Protein AF-0000000071004645 (afdb_homodimer)

Structure (mmCIF, N/CA/C/O backbone):
data_AF-0000000071004645-model_v1
#
loop_
_entity.id
_entity.type
_entity.pdbx_description
1 polymer 'Uncharacterized protein'
#
loop_
_atom_site.group_PDB
_atom_site.id
_atom_site.type_symbol
_atom_site.label_atom_id
_atom_site.label_alt_id
_atom_site.label_comp_id
_atom_site.label_asym_id
_atom_site.label_entity_id
_atom_site.label_seq_id
_atom_site.pdbx_PDB_ins_code
_atom_site.Cartn_x
_atom_site.Cartn_y
_atom_site.Cartn_z
_atom_site.occupancy
_atom_site.B_iso_or_equiv
_atom_site.auth_seq_id
_atom_site.auth_comp_id
_atom_site.auth_asym_id
_atom_site.auth_atom_id
_atom_site.pdbx_PDB_model_num
ATOM 1 N N . MET A 1 1 ? 2.336 -3.717 -58.406 1 35.72 1 MET A N 1
ATOM 2 C CA . MET A 1 1 ? 2.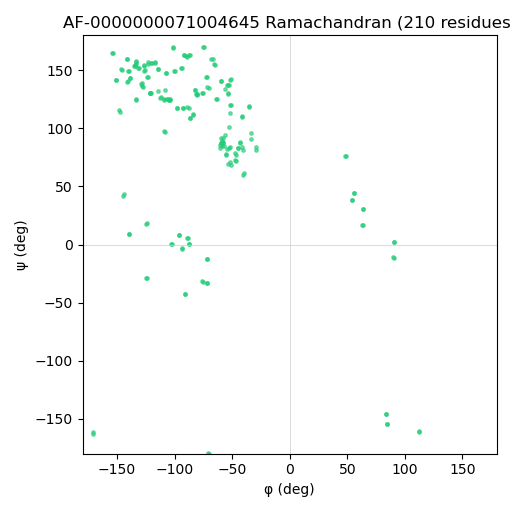934 -3.086 -57.25 1 35.72 1 MET A CA 1
ATOM 3 C C . MET A 1 1 ? 2.305 -3.619 -55.969 1 35.72 1 MET A C 1
ATOM 5 O O . MET A 1 1 ? 1.081 -3.627 -55.812 1 35.72 1 MET A O 1
ATOM 9 N N . ARG A 1 2 ? 2.955 -4.707 -55.219 1 47.88 2 ARG A N 1
ATOM 10 C CA . ARG A 1 2 ? 2.531 -5.359 -53.969 1 47.88 2 ARG A CA 1
ATOM 11 C C . ARG A 1 2 ? 2.424 -4.355 -52.844 1 47.88 2 ARG A C 1
ATOM 13 O O . ARG A 1 2 ? 3.373 -3.617 -52.562 1 47.88 2 ARG A O 1
ATOM 20 N N . PHE A 1 3 ? 1.194 -3.678 -52.625 1 49.91 3 PHE A N 1
ATOM 21 C CA . PHE A 1 3 ? 0.951 -2.732 -51.562 1 49.91 3 PHE A CA 1
ATOM 22 C C . PHE A 1 3 ? 1.139 -3.4 -50.188 1 49.91 3 PHE A C 1
ATOM 24 O O . PHE A 1 3 ? 0.457 -4.379 -49.875 1 49.91 3 PHE A O 1
ATOM 31 N N . THR A 1 4 ? 2.385 -3.494 -49.688 1 53.66 4 THR A N 1
ATOM 32 C CA . THR A 1 4 ? 2.686 -3.943 -48.312 1 53.66 4 THR A CA 1
ATOM 33 C C . THR A 1 4 ? 1.98 -3.066 -47.312 1 53.66 4 THR A C 1
ATOM 35 O O . THR A 1 4 ? 2.191 -1.852 -47.25 1 53.66 4 THR A O 1
ATOM 38 N N . SER A 1 5 ? 0.715 -3.389 -47.031 1 48.44 5 SER A N 1
ATOM 39 C CA . SER A 1 5 ? 0.039 -2.691 -45.969 1 48.44 5 SER A CA 1
ATOM 40 C C . SER A 1 5 ? 0.816 -2.82 -44.656 1 48.44 5 SER A C 1
ATOM 42 O O . SER A 1 5 ? 1.147 -3.928 -44.219 1 48.44 5 SER A O 1
ATOM 44 N N . ALA A 1 6 ? 1.668 -1.845 -44.344 1 49.59 6 ALA A N 1
ATOM 45 C CA . ALA A 1 6 ? 2.377 -1.836 -43.062 1 49.59 6 ALA A CA 1
ATOM 46 C C . ALA A 1 6 ? 1.398 -1.802 -41.906 1 49.59 6 ALA A C 1
ATOM 48 O O . ALA A 1 6 ? 0.573 -0.891 -41.781 1 49.59 6 ALA A O 1
ATOM 49 N N . ILE A 1 7 ? 0.963 -2.98 -41.469 1 47.75 7 ILE A N 1
ATOM 50 C CA . ILE A 1 7 ? 0.137 -3.031 -40.281 1 47.75 7 ILE A CA 1
ATOM 51 C C . ILE A 1 7 ? 0.892 -2.408 -39.094 1 47.75 7 ILE A C 1
ATOM 53 O O . ILE A 1 7 ? 1.984 -2.859 -38.75 1 47.75 7 ILE A O 1
ATOM 57 N N . LEU A 1 8 ? 0.797 -1.109 -38.906 1 38.97 8 LEU A N 1
ATOM 58 C CA . LEU A 1 8 ? 1.358 -0.463 -37.75 1 38.97 8 LEU A CA 1
ATOM 59 C C . LEU A 1 8 ? 0.827 -1.105 -36.469 1 38.97 8 LEU A C 1
ATOM 61 O O . LEU A 1 8 ? -0.379 -1.077 -36.188 1 38.97 8 LEU A O 1
ATOM 65 N N . LEU A 1 9 ? 1.346 -2.271 -36.125 1 36.22 9 LEU A N 1
ATOM 66 C CA . LEU A 1 9 ? 0.997 -2.822 -34.812 1 36.22 9 LE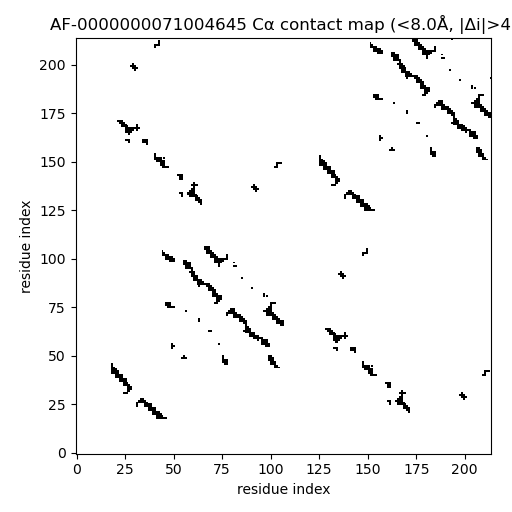U A CA 1
ATOM 67 C C . LEU A 1 9 ? 1.245 -1.803 -33.719 1 36.22 9 LEU A C 1
ATOM 69 O O . LEU A 1 9 ? 2.363 -1.307 -33.562 1 36.22 9 LEU A O 1
ATOM 73 N N . LEU A 1 10 ? 0.287 -0.926 -33.5 1 41.22 10 LEU A N 1
ATOM 74 C CA . LEU A 1 10 ? 0.337 -0.088 -32.312 1 41.22 10 LEU A CA 1
ATOM 75 C C . LEU A 1 10 ? 0.661 -0.92 -31.078 1 41.22 10 LEU A C 1
ATOM 77 O O . LEU A 1 10 ? -0.123 -1.788 -30.688 1 41.22 10 LEU A O 1
ATOM 81 N N . THR A 1 11 ? 1.895 -1.29 -30.891 1 39.28 11 THR A N 1
ATOM 82 C CA . THR A 1 11 ? 2.32 -1.917 -29.641 1 39.28 11 THR A CA 1
ATOM 83 C C . THR A 1 11 ? 1.743 -1.176 -28.438 1 39.28 11 THR A C 1
ATOM 85 O O . THR A 1 11 ? 1.771 0.055 -28.391 1 39.28 11 THR A O 1
ATOM 88 N N . THR A 1 12 ? 0.522 -1.468 -28.062 1 38.56 12 THR A N 1
ATOM 89 C CA . THR A 1 12 ? 0.071 -0.994 -26.766 1 38.56 12 THR A CA 1
ATOM 90 C C . THR A 1 12 ? 1.122 -1.274 -25.688 1 38.56 12 THR A C 1
ATOM 92 O O . THR A 1 12 ? 1.47 -2.43 -25.438 1 38.56 12 THR A O 1
ATOM 95 N N . ALA A 1 13 ? 2.209 -0.537 -25.719 1 37.03 13 ALA A N 1
ATOM 96 C CA . ALA A 1 13 ? 3.082 -0.647 -24.562 1 37.03 13 ALA A CA 1
ATOM 97 C C . ALA A 1 13 ? 2.268 -0.705 -23.266 1 37.03 13 ALA A C 1
ATOM 99 O O . ALA A 1 13 ? 1.409 0.147 -23.031 1 37.03 13 ALA A O 1
ATOM 100 N N . ILE A 1 14 ? 1.778 -1.834 -22.938 1 37.19 14 ILE A N 1
ATOM 101 C CA . ILE A 1 14 ? 1.294 -1.93 -21.562 1 37.19 14 ILE A CA 1
ATOM 102 C C . ILE A 1 14 ? 2.248 -1.193 -20.625 1 37.19 14 ILE A C 1
ATOM 104 O O . ILE A 1 14 ? 3.43 -1.539 -20.531 1 37.19 14 ILE A O 1
ATOM 108 N N . GLY A 1 15 ? 2.346 -0.02 -20.859 1 36.69 15 GLY A N 1
ATOM 109 C CA . GLY A 1 15 ? 3.17 0.697 -19.891 1 36.69 15 GLY A CA 1
ATOM 110 C C . GLY A 1 15 ? 3.062 0.145 -18.484 1 36.69 15 GLY A C 1
ATOM 111 O O . GLY A 1 15 ? 1.968 -0.184 -18.016 1 36.69 15 GLY A O 1
ATOM 112 N N . ALA A 1 16 ? 3.904 -0.779 -18.125 1 39.75 16 ALA A N 1
ATOM 113 C CA . ALA A 1 16 ? 3.998 -1.129 -16.703 1 39.75 16 ALA A CA 1
ATOM 114 C C . ALA A 1 16 ? 3.65 0.066 -15.82 1 39.75 16 ALA A C 1
ATOM 116 O O . ALA A 1 16 ? 4.289 1.117 -15.906 1 39.75 16 ALA A O 1
ATOM 117 N N . THR A 1 17 ? 2.389 0.282 -15.586 1 46.59 17 THR A N 1
ATOM 118 C CA . THR A 1 17 ? 2.092 1.384 -14.68 1 46.59 17 THR A CA 1
ATOM 119 C C . THR A 1 17 ? 3.031 1.361 -13.477 1 46.59 17 THR A C 1
ATOM 121 O O . THR A 1 17 ? 3.156 0.34 -12.797 1 46.59 17 THR A O 1
ATOM 124 N N . ALA A 1 18 ? 4.164 1.977 -13.586 1 45.75 18 ALA A N 1
ATOM 125 C CA . ALA A 1 18 ? 5.184 2.156 -12.555 1 45.75 18 ALA A CA 1
ATOM 126 C C . ALA A 1 18 ? 4.547 2.334 -11.18 1 45.75 18 ALA A C 1
ATOM 128 O O . ALA A 1 18 ? 3.441 2.867 -11.062 1 45.75 18 ALA A O 1
ATOM 129 N N . GLU A 1 19 ? 4.906 1.387 -10.297 1 57.91 19 GLU A N 1
ATOM 130 C CA . GLU A 1 19 ? 4.637 1.605 -8.875 1 57.91 19 GLU A CA 1
ATOM 131 C C . GLU A 1 19 ? 4.938 3.047 -8.469 1 57.91 19 GLU A C 1
ATOM 133 O O . GLU A 1 19 ? 6.027 3.559 -8.742 1 57.91 19 GLU A O 1
ATOM 138 N N . SER A 1 20 ? 3.898 3.805 -8.172 1 75.81 20 SER A N 1
ATOM 139 C CA . SER A 1 20 ? 4.312 5.137 -7.754 1 75.81 20 SER A CA 1
ATOM 140 C C . SER A 1 20 ? 4.09 5.34 -6.258 1 75.81 20 SER A C 1
ATOM 142 O O . SER A 1 20 ? 2.986 5.117 -5.754 1 75.81 20 SER A O 1
ATOM 144 N N . ALA A 1 21 ? 5.258 5.109 -5.531 1 86 21 ALA A N 1
ATOM 145 C CA . ALA A 1 21 ? 5.23 5.508 -4.129 1 86 21 ALA A CA 1
ATOM 146 C C . ALA A 1 21 ? 5.91 6.859 -3.932 1 86 21 ALA A C 1
ATOM 148 O O . ALA A 1 21 ? 6.785 7.242 -4.711 1 86 21 ALA A O 1
ATOM 149 N N . ILE A 1 22 ? 5.41 7.535 -2.971 1 91.31 22 ILE A N 1
ATOM 150 C CA . ILE A 1 22 ? 6.102 8.742 -2.551 1 91.31 22 ILE A CA 1
ATOM 151 C C . ILE A 1 22 ? 6.527 8.617 -1.089 1 91.31 22 ILE A C 1
ATOM 153 O O . ILE A 1 22 ? 5.973 7.801 -0.346 1 91.31 22 ILE A O 1
ATOM 157 N N . THR A 1 23 ? 7.543 9.383 -0.752 1 95.62 23 THR A N 1
ATOM 158 C CA . THR A 1 23 ? 7.945 9.469 0.647 1 95.62 23 THR A CA 1
ATOM 159 C C . THR A 1 23 ? 7.492 10.789 1.261 1 95.62 23 THR A C 1
ATOM 161 O O . THR A 1 23 ? 7.789 11.859 0.725 1 95.62 23 THR A O 1
ATOM 164 N N . ILE A 1 24 ? 6.758 10.695 2.328 1 96.25 24 ILE A N 1
ATOM 165 C CA . ILE A 1 24 ? 6.438 11.891 3.104 1 96.25 24 ILE A CA 1
ATOM 166 C C . ILE A 1 24 ? 7.086 11.805 4.48 1 96.25 24 ILE A C 1
ATOM 168 O O . ILE A 1 24 ? 7.371 10.711 4.973 1 96.25 24 ILE A O 1
ATOM 172 N N . LYS A 1 25 ? 7.379 12.984 5.008 1 97.38 25 LYS A N 1
ATOM 173 C CA . LYS A 1 25 ? 7.875 13.078 6.379 1 97.38 25 LYS A CA 1
ATOM 174 C C . LYS A 1 25 ? 6.789 13.578 7.324 1 97.38 25 LYS A C 1
ATOM 176 O O . LYS A 1 25 ? 6.152 14.602 7.062 1 97.38 25 LYS A O 1
ATOM 181 N N . VAL A 1 26 ? 6.508 12.82 8.391 1 96.12 26 VAL A N 1
ATOM 182 C CA . VAL A 1 26 ? 5.477 13.156 9.367 1 96.12 26 VAL A CA 1
ATOM 183 C C . VAL A 1 26 ? 6.105 13.281 10.758 1 96.12 26 VAL A C 1
ATOM 185 O O . VAL A 1 26 ? 6.879 12.414 11.172 1 96.12 26 VAL A O 1
ATOM 188 N N . CYS A 1 27 ? 5.805 14.352 11.406 1 96.25 27 CYS A N 1
ATOM 189 C CA . CYS A 1 27 ? 6.465 14.633 12.68 1 96.25 27 CYS A CA 1
ATOM 190 C C . CYS A 1 27 ? 5.445 15 13.75 1 96.25 27 CYS A C 1
ATOM 192 O O . CYS A 1 27 ? 4.355 15.484 13.438 1 96.25 27 CYS A O 1
ATOM 194 N N . ASN A 1 28 ? 5.828 14.703 15.047 1 94.69 28 ASN A N 1
ATOM 195 C CA . ASN A 1 28 ? 4.934 15.062 16.141 1 94.69 28 ASN A CA 1
ATOM 196 C C . ASN A 1 28 ? 5.324 16.391 16.766 1 94.69 28 ASN A C 1
ATOM 198 O O . ASN A 1 28 ? 4.832 16.75 17.844 1 94.69 28 ASN A O 1
ATOM 202 N N . GLY A 1 29 ? 6.227 17.078 16.188 1 93.31 29 GLY A N 1
ATOM 203 C CA . GLY A 1 29 ? 6.547 18.453 16.5 1 93.31 29 GLY A CA 1
ATOM 204 C C . GLY A 1 29 ? 6.293 19.406 15.344 1 93.31 29 GLY A C 1
ATOM 205 O O . GLY A 1 29 ? 6.266 18.984 14.188 1 93.31 29 GLY A O 1
ATOM 206 N N . ALA A 1 30 ? 6.082 20.656 15.664 1 92.62 30 ALA A N 1
ATOM 207 C CA . ALA A 1 30 ? 5.91 21.656 14.609 1 92.62 30 ALA A CA 1
ATOM 208 C C . ALA A 1 30 ? 7.191 21.812 13.789 1 92.62 30 ALA A C 1
ATOM 210 O O . ALA A 1 30 ? 8.281 21.469 14.258 1 92.62 30 ALA A O 1
ATOM 211 N N . ASN A 1 31 ? 7.051 22.266 12.516 1 94.81 31 ASN A N 1
ATOM 212 C CA . ASN A 1 31 ? 8.156 22.609 11.625 1 94.81 31 ASN A CA 1
ATOM 213 C C . ASN A 1 31 ? 9.141 21.453 11.484 1 94.81 31 ASN A C 1
ATOM 215 O O . ASN A 1 31 ? 10.352 21.656 11.516 1 94.81 31 ASN A O 1
ATOM 219 N N . LEU A 1 32 ? 8.547 20.344 11.445 1 95.81 32 LEU A N 1
ATOM 220 C CA . LEU A 1 32 ? 9.281 19.109 11.18 1 95.81 32 LEU A CA 1
ATOM 221 C C . LEU A 1 32 ? 10.289 18.828 12.281 1 95.81 32 LEU A C 1
ATOM 223 O O . LEU A 1 32 ? 11.375 18.297 12.023 1 95.81 32 LEU A O 1
ATOM 227 N N . GLU A 1 33 ? 9.906 19.281 13.477 1 94.5 33 GLU A N 1
ATOM 228 C CA . GLU A 1 33 ? 10.727 19.016 14.664 1 94.5 33 GLU A CA 1
ATOM 229 C C . GLU A 1 33 ? 10.133 17.875 15.492 1 94.5 33 GLU A C 1
ATOM 231 O O . GLU A 1 33 ? 9.078 17.328 15.148 1 94.5 33 GLU A O 1
ATOM 236 N N . GLY A 1 34 ? 10.953 17.328 16.578 1 95.62 34 GLY A N 1
ATOM 237 C CA . GLY A 1 34 ? 10.5 16.203 17.375 1 95.62 34 GLY A CA 1
ATOM 238 C C . GLY A 1 34 ? 10.797 14.859 16.734 1 95.62 34 GLY A C 1
ATOM 239 O O . GLY A 1 34 ? 11.789 14.703 16.031 1 95.62 34 GLY A O 1
ATOM 240 N N . ASP A 1 35 ? 9.914 13.836 17.156 1 96.31 35 ASP A N 1
ATOM 241 C CA . ASP A 1 35 ? 10.031 12.539 16.5 1 96.31 35 ASP A CA 1
ATOM 242 C C . ASP A 1 35 ? 9.43 12.57 15.102 1 96.31 35 ASP A C 1
ATOM 244 O O . ASP A 1 35 ? 8.328 13.094 14.906 1 96.31 35 ASP A O 1
ATOM 248 N N . CYS A 1 36 ? 10.18 12.086 14.156 1 97.38 36 CYS A N 1
ATOM 249 C CA . CYS A 1 36 ? 9.719 12.055 12.773 1 97.38 36 CYS A CA 1
ATOM 250 C C . CYS A 1 36 ? 9.836 10.648 12.188 1 97.38 36 CYS A C 1
ATOM 252 O O . CYS A 1 36 ? 10.656 9.852 12.648 1 97.38 36 CYS A O 1
ATOM 254 N N . VAL A 1 37 ? 8.922 10.359 11.258 1 96.69 37 VAL A N 1
ATOM 255 C CA . VAL A 1 37 ? 9.008 9.133 10.477 1 96.69 37 VAL A CA 1
ATOM 256 C C . VAL A 1 37 ? 8.914 9.453 8.984 1 96.69 37 VAL A C 1
ATOM 258 O O . VAL A 1 37 ? 8.164 10.352 8.586 1 96.69 37 VAL A O 1
ATOM 261 N N . ASP A 1 38 ? 9.695 8.82 8.188 1 96.81 38 ASP A N 1
ATOM 262 C CA . ASP A 1 38 ? 9.523 8.797 6.738 1 96.81 38 ASP A CA 1
ATOM 263 C C . ASP A 1 38 ? 8.617 7.645 6.316 1 96.81 38 ASP A C 1
ATOM 265 O O . ASP A 1 38 ? 8.914 6.477 6.594 1 96.81 38 ASP A O 1
ATOM 269 N N . LEU A 1 39 ? 7.535 8.016 5.723 1 94.44 39 LEU A N 1
ATOM 270 C CA . LEU A 1 39 ? 6.57 7.012 5.273 1 94.44 39 LEU A CA 1
ATOM 271 C C . LEU A 1 39 ? 6.605 6.863 3.756 1 94.44 39 LEU A C 1
ATOM 273 O O . LEU A 1 39 ? 6.508 7.855 3.029 1 94.44 39 LEU A O 1
ATOM 277 N N . ASN A 1 40 ? 6.797 5.664 3.33 1 91.38 40 ASN A N 1
ATOM 278 C CA . ASN A 1 40 ? 6.57 5.348 1.926 1 91.38 40 ASN A CA 1
ATOM 279 C C . ASN A 1 40 ? 5.109 4.992 1.662 1 91.38 40 ASN A C 1
ATOM 281 O O . ASN A 1 40 ? 4.633 3.943 2.102 1 91.38 40 ASN A O 1
ATOM 285 N N . VAL A 1 41 ? 4.43 5.906 0.976 1 92.62 41 VAL A N 1
ATOM 286 C CA . VAL A 1 41 ? 3.002 5.723 0.727 1 92.62 41 VAL A CA 1
ATOM 287 C C . VAL A 1 41 ? 2.77 5.414 -0.75 1 92.62 41 VAL A C 1
ATOM 289 O O . VAL A 1 41 ? 3.143 6.203 -1.622 1 92.62 41 VAL A O 1
ATOM 292 N N . TYR A 1 42 ? 2.109 4.297 -0.996 1 88.94 42 TYR A N 1
ATOM 293 C CA . TYR A 1 42 ? 1.872 3.887 -2.375 1 88.94 42 TYR A CA 1
ATOM 294 C C . TYR A 1 42 ? 0.664 4.609 -2.959 1 88.94 42 TYR A C 1
ATOM 296 O O . TYR A 1 42 ? -0.38 4.711 -2.311 1 88.94 42 TYR A O 1
ATOM 304 N N . LEU A 1 43 ? 0.906 5.117 -4.172 1 86.88 43 LEU A N 1
ATOM 305 C CA . LEU A 1 43 ? -0.181 5.777 -4.887 1 86.88 43 LEU A CA 1
ATOM 306 C C . LEU A 1 43 ? -0.94 4.781 -5.758 1 86.88 43 LEU A C 1
ATOM 308 O O . LEU A 1 43 ? -2.16 4.887 -5.906 1 86.88 43 LEU A O 1
ATOM 312 N N . GLN A 1 44 ? -0.173 4.016 -6.355 1 83.19 44 GLN A N 1
ATOM 313 C CA . GLN A 1 44 ? -0.761 2.994 -7.219 1 83.19 44 GLN A CA 1
ATOM 314 C C . GLN A 1 44 ? -0.028 1.664 -7.074 1 83.19 44 GLN A C 1
ATOM 316 O O . GLN A 1 44 ? 1.186 1.639 -6.859 1 83.19 44 GLN A O 1
ATOM 321 N N . HIS A 1 45 ? -0.812 0.664 -7.137 1 85.5 45 HIS A N 1
ATOM 322 C CA . HIS A 1 45 ? -0.322 -0.708 -7.211 1 85.5 45 HIS A CA 1
ATOM 323 C C . HIS A 1 45 ? 0.742 -0.972 -6.152 1 85.5 45 HIS A C 1
ATOM 325 O O . HIS A 1 45 ? 1.92 -1.14 -6.477 1 85.5 45 HIS A O 1
ATOM 331 N N . GLN A 1 46 ? 0.366 -1.125 -5.055 1 89.19 46 GLN A N 1
ATOM 332 C CA . GLN A 1 46 ? 1.254 -1.447 -3.941 1 89.19 46 GLN A CA 1
ATOM 333 C C . GLN A 1 46 ? 2.102 -2.676 -4.254 1 89.19 46 GLN A C 1
ATOM 335 O O . GLN A 1 46 ? 1.588 -3.684 -4.742 1 89.19 46 GLN A O 1
ATOM 340 N N . CYS A 1 47 ? 3.418 -2.492 -4.02 1 91 47 CYS A N 1
ATOM 341 C CA . CYS A 1 47 ? 4.289 -3.662 -3.982 1 91 47 CYS A CA 1
ATOM 342 C C . CYS A 1 47 ? 4.266 -4.316 -2.609 1 91 47 CYS A C 1
ATOM 344 O O . CYS A 1 47 ? 4.742 -3.738 -1.631 1 91 47 CYS A O 1
ATOM 346 N N . TYR A 1 48 ? 3.703 -5.492 -2.582 1 93.31 48 TYR A N 1
ATOM 347 C CA . TYR A 1 48 ? 3.65 -6.195 -1.307 1 93.31 48 TYR A CA 1
ATOM 348 C C . TYR A 1 48 ? 4.848 -7.125 -1.145 1 93.31 48 TYR A C 1
ATOM 350 O O . TYR A 1 48 ? 5.02 -8.07 -1.919 1 93.31 48 TYR A O 1
ATOM 358 N N . ASN A 1 49 ? 5.645 -6.82 -0.131 1 93.25 49 ASN A N 1
ATOM 359 C CA . ASN A 1 49 ? 6.801 -7.637 0.214 1 93.25 49 ASN A CA 1
ATOM 360 C C . ASN A 1 49 ? 6.402 -8.867 1.029 1 93.25 49 ASN A C 1
ATOM 362 O O . ASN A 1 49 ? 5.754 -8.734 2.07 1 93.25 49 ASN A O 1
ATOM 366 N N . LEU A 1 50 ? 6.867 -10.102 0.594 1 95 50 LEU A N 1
ATOM 367 C CA . LEU A 1 50 ? 6.418 -11.328 1.238 1 95 50 LEU A CA 1
ATOM 368 C C . LEU A 1 50 ? 7.383 -11.75 2.342 1 95 50 LEU A C 1
ATOM 370 O O . LEU A 1 50 ? 7.129 -12.727 3.053 1 95 50 LEU A O 1
ATOM 374 N N . ASN A 1 51 ? 8.484 -10.953 2.453 1 93.62 51 ASN A N 1
ATOM 375 C CA . ASN A 1 51 ? 9.422 -11.297 3.514 1 93.62 51 ASN A CA 1
ATOM 376 C C . ASN A 1 51 ? 8.734 -11.375 4.875 1 93.62 51 ASN A C 1
ATOM 378 O O . ASN A 1 51 ? 7.91 -10.516 5.207 1 93.62 51 ASN A O 1
ATOM 382 N N . GLY A 1 52 ? 9.117 -12.391 5.586 1 93.38 52 GLY A N 1
ATOM 383 C CA . GLY A 1 52 ? 8.547 -12.547 6.918 1 93.38 52 GLY A CA 1
ATOM 384 C C . GLY A 1 52 ? 7.281 -13.375 6.93 1 93.38 52 GLY A C 1
ATOM 385 O O . GLY A 1 52 ? 6.758 -13.703 7.996 1 93.38 52 GLY A O 1
ATOM 386 N N . THR A 1 53 ? 6.727 -13.664 5.805 1 94.81 53 THR A N 1
ATOM 387 C CA . THR A 1 53 ? 5.566 -14.539 5.727 1 94.81 53 THR A CA 1
ATOM 388 C C . THR A 1 53 ? 5.996 -15.992 5.516 1 94.81 53 THR A C 1
ATOM 390 O O . THR A 1 53 ? 7.113 -16.25 5.066 1 94.81 53 THR A O 1
ATOM 393 N N . PRO A 1 54 ? 5.09 -16.859 5.766 1 95 54 PRO A N 1
ATOM 394 C CA . PRO A 1 54 ? 5.438 -18.266 5.566 1 95 54 PRO A CA 1
ATOM 395 C C . PRO A 1 54 ? 5.566 -18.641 4.094 1 95 54 PRO A C 1
ATOM 397 O O . PRO A 1 54 ? 6.082 -19.719 3.766 1 95 54 PRO A O 1
ATOM 400 N N . VAL A 1 55 ? 5.152 -17.859 3.213 1 95.25 55 VAL A N 1
ATOM 401 C CA . VAL A 1 55 ? 5.141 -18.219 1.799 1 95.25 55 VAL A CA 1
ATOM 402 C C . VAL A 1 55 ? 6.312 -17.547 1.085 1 95.25 55 VAL A C 1
ATOM 404 O O . VAL A 1 55 ? 6.465 -17.688 -0.132 1 95.25 55 VAL A O 1
ATOM 407 N N . SER A 1 56 ? 7.137 -16.797 1.775 1 95.5 56 SER A N 1
ATOM 408 C CA . SER A 1 56 ? 8.305 -16.141 1.197 1 95.5 56 SER A CA 1
ATOM 409 C C . SER A 1 56 ? 9.172 -17.141 0.43 1 95.5 56 SER A C 1
ATOM 411 O O . SER A 1 56 ? 9.602 -18.156 0.986 1 95.5 56 SER A O 1
ATOM 413 N N . LYS A 1 57 ? 9.328 -16.875 -0.832 1 93.88 57 LYS A N 1
ATOM 414 C CA . LYS A 1 57 ? 10.148 -17.656 -1.747 1 93.88 57 LYS A CA 1
ATOM 415 C C . LYS A 1 57 ? 9.602 -19.062 -1.902 1 93.88 57 LYS A C 1
ATOM 417 O O . LYS A 1 57 ? 10.32 -19.984 -2.318 1 93.88 57 LYS A O 1
ATOM 422 N N . ASP A 1 58 ? 8.406 -19.266 -1.52 1 93.25 58 ASP A N 1
ATOM 423 C CA . ASP A 1 58 ? 7.832 -20.609 -1.567 1 93.25 58 ASP A CA 1
ATOM 424 C C . ASP A 1 58 ? 6.352 -20.562 -1.927 1 93.25 58 ASP A C 1
ATOM 426 O O . ASP A 1 58 ? 5.527 -21.219 -1.284 1 93.25 58 ASP A O 1
ATOM 430 N N . VAL A 1 59 ? 6.047 -19.734 -2.863 1 94.62 59 VAL A N 1
ATOM 431 C CA . VAL A 1 59 ? 4.668 -19.625 -3.324 1 94.62 59 VAL A CA 1
ATOM 432 C C . VAL A 1 59 ? 4.355 -20.75 -4.305 1 94.62 59 VAL A C 1
ATOM 434 O O . VAL A 1 59 ? 5.047 -20.922 -5.312 1 94.62 59 VAL A O 1
ATOM 437 N N . ARG A 1 60 ? 3.264 -21.438 -4.043 1 93.31 60 ARG A N 1
ATOM 438 C CA . ARG A 1 60 ? 2.91 -22.547 -4.926 1 93.31 60 ARG A CA 1
ATOM 439 C C . ARG A 1 60 ? 1.503 -22.375 -5.484 1 93.31 60 ARG A C 1
ATOM 441 O O . ARG A 1 60 ? 1.181 -22.906 -6.547 1 93.31 60 ARG A O 1
ATOM 448 N N . SER A 1 61 ? 0.663 -21.75 -4.789 1 95 61 SER A N 1
ATOM 449 C CA . SER A 1 61 ? -0.675 -21.484 -5.309 1 95 61 SER A CA 1
ATOM 450 C C . SER A 1 61 ? -1.2 -20.141 -4.824 1 95 61 SER A C 1
ATOM 452 O O . SER A 1 61 ? -0.768 -19.625 -3.785 1 95 61 SER A O 1
ATOM 454 N N . VAL A 1 62 ? -2.031 -19.5 -5.605 1 95.31 62 VAL A N 1
ATOM 455 C CA . VAL A 1 62 ? -2.607 -18.203 -5.301 1 95.31 62 VAL A CA 1
ATOM 456 C C . VAL A 1 62 ? -4.066 -18.156 -5.746 1 95.31 62 VAL A C 1
ATOM 458 O O . VAL A 1 62 ? -4.418 -18.719 -6.789 1 95.31 62 VAL A O 1
ATOM 461 N N . SER A 1 63 ? -4.883 -17.547 -4.965 1 97.12 63 SER A N 1
ATOM 462 C CA . SER A 1 63 ? -6.262 -17.234 -5.316 1 97.12 63 SER A CA 1
ATOM 463 C C . SER A 1 63 ? -6.473 -15.734 -5.453 1 97.12 63 SER A C 1
ATOM 465 O O . SER A 1 63 ? -6.105 -14.969 -4.559 1 97.12 63 SER A O 1
ATOM 467 N N . ILE A 1 64 ? -6.988 -15.359 -6.59 1 95.56 64 ILE A N 1
ATOM 468 C CA . ILE A 1 64 ? -7.199 -13.961 -6.941 1 95.56 64 ILE A CA 1
ATOM 469 C C . ILE A 1 64 ? -8.68 -13.719 -7.234 1 95.56 64 ILE A C 1
ATOM 471 O O . ILE A 1 64 ? -9.312 -14.5 -7.945 1 95.56 64 ILE A O 1
ATOM 475 N N . PRO A 1 65 ? -9.25 -12.688 -6.625 1 97.06 65 PRO A N 1
ATOM 476 C CA . PRO A 1 65 ? -10.672 -12.438 -6.855 1 97.06 65 PRO A CA 1
ATOM 477 C C . PRO A 1 65 ? -10.969 -11.984 -8.281 1 97.06 65 PRO A C 1
ATOM 479 O O . PRO A 1 65 ? -10.07 -11.5 -8.977 1 97.06 65 PRO A O 1
ATOM 482 N N . ASP A 1 66 ? -12.203 -12.141 -8.664 1 95.69 66 ASP A N 1
ATOM 483 C CA . ASP A 1 66 ? -12.656 -11.781 -10.008 1 95.69 66 ASP A CA 1
ATOM 484 C C . ASP A 1 66 ? -12.422 -10.297 -10.281 1 95.69 66 ASP A C 1
ATOM 486 O O . ASP A 1 66 ? -12.633 -9.461 -9.406 1 95.69 66 ASP A O 1
ATOM 490 N N . GLY A 1 67 ? -12 -10.055 -11.562 1 94.69 67 GLY A N 1
ATOM 491 C CA . GLY A 1 67 ? -11.805 -8.672 -11.984 1 94.69 67 GLY A CA 1
ATOM 492 C C . GLY A 1 67 ? -10.391 -8.172 -11.742 1 94.69 67 GLY A C 1
ATOM 493 O O . GLY A 1 67 ? -10.078 -7.02 -12.055 1 94.69 67 GLY A O 1
ATOM 494 N N . TYR A 1 68 ? -9.508 -9.086 -11.211 1 93.19 68 TYR A N 1
ATOM 495 C CA . TYR A 1 68 ? -8.172 -8.625 -10.867 1 93.19 68 TYR A CA 1
ATOM 496 C C . TYR A 1 68 ? -7.109 -9.594 -11.375 1 93.19 68 TYR A C 1
ATOM 498 O O . TYR A 1 68 ? -7.422 -10.727 -11.742 1 93.19 68 TYR A O 1
ATOM 506 N N . ARG A 1 69 ? -5.926 -9.109 -11.539 1 94 69 ARG A N 1
ATOM 507 C CA . ARG A 1 69 ? -4.73 -9.891 -11.836 1 94 69 ARG A CA 1
ATOM 508 C C . ARG A 1 69 ? -3.559 -9.453 -10.961 1 94 69 ARG A C 1
ATOM 510 O O . ARG A 1 69 ? -3.51 -8.312 -10.508 1 94 69 ARG A O 1
ATOM 517 N N . CYS A 1 70 ? -2.639 -10.461 -10.766 1 93.88 70 CYS A N 1
ATOM 518 C CA . CYS A 1 70 ? -1.458 -10.164 -9.961 1 93.88 70 CYS A CA 1
ATOM 519 C C . CYS A 1 70 ? -0.194 -10.688 -10.633 1 93.88 70 CYS A C 1
ATOM 521 O O . CYS A 1 70 ? -0.26 -11.578 -11.484 1 93.88 70 CYS A O 1
ATOM 523 N N . ARG A 1 71 ? 0.895 -10.039 -10.289 1 92.62 71 ARG A N 1
ATOM 524 C CA . ARG A 1 71 ? 2.229 -10.461 -10.703 1 92.62 71 ARG A CA 1
ATOM 525 C C . ARG A 1 71 ? 3.16 -10.594 -9.508 1 92.62 71 ARG A C 1
ATOM 527 O O . ARG A 1 71 ? 3.145 -9.758 -8.602 1 92.62 71 ARG A O 1
ATOM 534 N N . PHE A 1 72 ? 3.916 -11.711 -9.539 1 93.19 72 PHE A N 1
ATOM 535 C CA . PHE A 1 72 ? 4.891 -11.945 -8.484 1 93.19 72 PHE A CA 1
ATOM 536 C C . PHE A 1 72 ? 6.309 -11.742 -9 1 93.19 72 PHE A C 1
ATOM 538 O O . PHE A 1 72 ? 6.586 -11.977 -10.18 1 93.19 72 PHE A O 1
ATOM 545 N N . TRP A 1 73 ? 7.219 -11.273 -8.125 1 93.12 73 TRP A N 1
ATOM 546 C CA . TRP A 1 73 ? 8.625 -11.07 -8.461 1 93.12 73 TRP A CA 1
ATOM 547 C C . TRP A 1 73 ? 9.531 -11.789 -7.473 1 93.12 73 TRP A C 1
ATOM 549 O O . TRP A 1 73 ? 9.148 -12.023 -6.324 1 93.12 73 TRP A O 1
ATOM 559 N N . SER A 1 74 ? 10.695 -12.094 -7.961 1 93.56 74 SER A N 1
ATOM 560 C CA . SER A 1 74 ? 11.68 -12.75 -7.102 1 93.56 74 SER A CA 1
ATOM 561 C C . SER A 1 74 ? 12.234 -11.781 -6.066 1 93.56 74 SER A C 1
ATOM 563 O O . SER A 1 74 ? 12.57 -12.188 -4.949 1 93.56 74 SER A O 1
ATOM 565 N N . SER A 1 75 ? 12.328 -10.555 -6.48 1 92.25 75 SER A N 1
ATOM 566 C CA . SER A 1 75 ? 12.836 -9.531 -5.562 1 92.25 75 SER A CA 1
A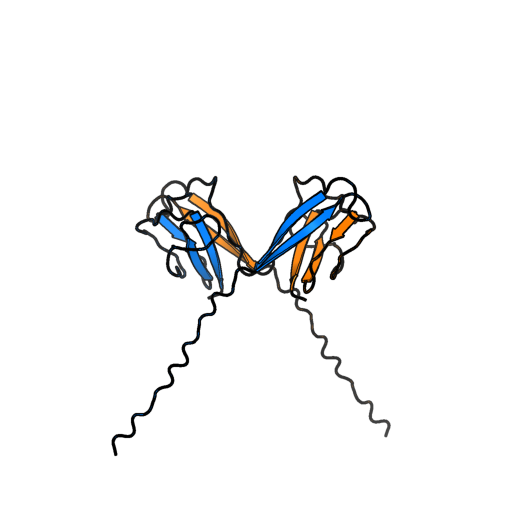TOM 567 C C . SER A 1 75 ? 11.789 -9.164 -4.516 1 92.25 75 SER A C 1
ATOM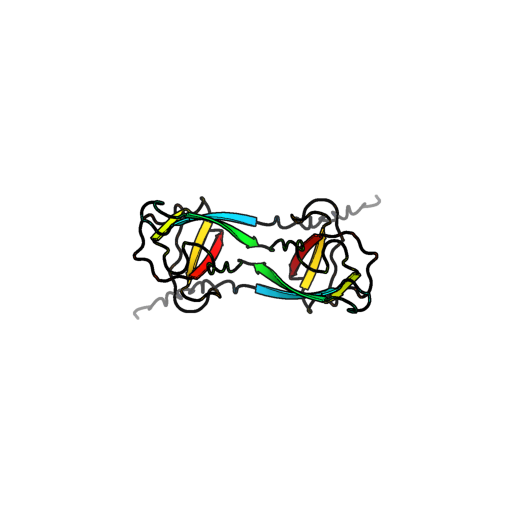 569 O O . SER A 1 75 ? 10.625 -9.555 -4.629 1 92.25 75 SER A O 1
ATOM 571 N N . THR A 1 76 ? 12.195 -8.422 -3.529 1 93.31 76 THR A N 1
ATOM 572 C CA . THR A 1 76 ? 11.266 -7.941 -2.51 1 93.31 76 THR A CA 1
ATOM 573 C C . THR A 1 76 ? 10.625 -6.621 -2.936 1 93.31 76 THR A C 1
ATOM 575 O O . THR A 1 76 ? 9.734 -6.109 -2.254 1 93.31 76 THR A O 1
ATOM 578 N N . ALA A 1 77 ? 10.977 -6.133 -4.105 1 87.5 77 ALA A N 1
ATOM 579 C CA . ALA A 1 77 ? 10.633 -4.754 -4.441 1 87.5 77 ALA A CA 1
ATOM 580 C C . ALA A 1 77 ? 9.844 -4.688 -5.746 1 87.5 77 ALA A C 1
ATOM 582 O O . ALA A 1 77 ? 9.828 -3.652 -6.414 1 87.5 77 ALA A O 1
ATOM 583 N N . CYS A 1 78 ? 9.305 -5.867 -6.102 1 91.56 78 CYS A N 1
ATOM 584 C CA . CYS A 1 78 ? 8.453 -5.945 -7.285 1 91.56 78 CYS A CA 1
ATOM 585 C C . CYS A 1 78 ? 9.18 -5.426 -8.516 1 91.56 78 CYS A C 1
ATOM 587 O O . CYS A 1 78 ? 8.641 -4.598 -9.258 1 91.56 78 CYS A O 1
ATOM 589 N N . ASN A 1 79 ? 10.398 -5.828 -8.641 1 86.19 79 ASN A N 1
ATOM 590 C CA . ASN A 1 79 ? 11.211 -5.516 -9.812 1 86.19 79 ASN A CA 1
ATOM 591 C C . ASN A 1 79 ? 12.086 -6.695 -10.219 1 86.19 79 ASN A C 1
ATOM 593 O O . ASN A 1 79 ? 12.188 -7.68 -9.484 1 86.19 79 ASN A O 1
ATOM 597 N N . GLY A 1 80 ? 12.469 -6.613 -11.422 1 88.31 80 GLY A N 1
ATOM 598 C CA . GLY A 1 80 ? 13.32 -7.684 -11.922 1 88.31 80 GLY A CA 1
ATOM 599 C C . GLY A 1 80 ? 12.539 -8.898 -12.391 1 88.31 80 GLY A C 1
ATOM 600 O O . GLY A 1 80 ? 11.477 -8.758 -13 1 88.31 80 GLY A O 1
ATOM 601 N N . GLY A 1 81 ? 13.109 -10.148 -12.195 1 86.38 81 GLY A N 1
ATOM 602 C CA . GLY A 1 81 ? 12.484 -11.383 -12.641 1 86.38 81 GLY A CA 1
ATOM 603 C C . GLY A 1 81 ? 11.273 -11.773 -11.805 1 86.38 81 GLY A C 1
ATOM 604 O O . GLY A 1 81 ? 11.234 -11.516 -10.602 1 86.38 81 GLY A O 1
ATOM 605 N N . GLY A 1 82 ? 10.305 -12.312 -12.414 1 89.5 82 GLY A N 1
ATOM 606 C CA . GLY A 1 82 ? 9.078 -12.719 -11.75 1 89.5 82 GLY A CA 1
ATOM 607 C C . GLY A 1 82 ? 8.156 -13.539 -12.641 1 89.5 82 GLY A C 1
ATOM 608 O O . GLY A 1 82 ? 8.617 -14.172 -13.594 1 89.5 82 GLY A O 1
ATOM 609 N N . THR A 1 83 ? 6.926 -13.555 -12.164 1 90.38 83 THR A N 1
ATOM 610 C CA . THR A 1 83 ? 5.922 -14.281 -12.938 1 90.38 83 THR A CA 1
ATOM 611 C C . THR A 1 83 ? 5.301 -13.367 -13.992 1 90.38 83 THR A C 1
ATOM 613 O O . THR A 1 83 ? 5.52 -12.156 -13.984 1 90.38 83 THR A O 1
ATOM 616 N N . GLY A 1 84 ? 4.648 -13.969 -14.961 1 88.38 84 GLY A N 1
ATOM 617 C CA . GLY A 1 84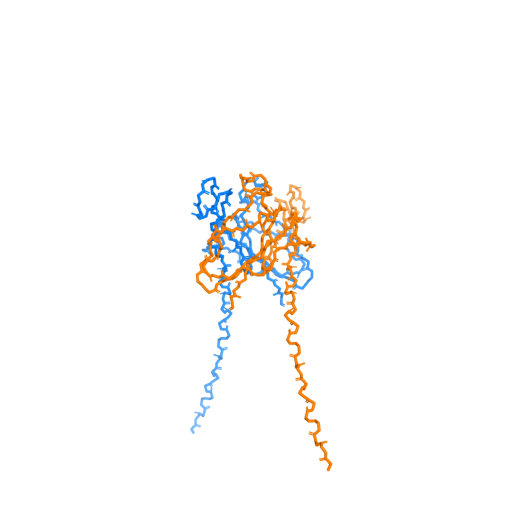 ? 3.695 -13.172 -15.719 1 88.38 84 GLY A CA 1
ATOM 618 C C . GLY A 1 84 ? 2.453 -12.812 -14.922 1 88.38 84 GLY A C 1
ATOM 619 O O . GLY A 1 84 ? 2.357 -13.125 -13.734 1 88.38 84 GLY A O 1
ATOM 620 N N . ASP A 1 85 ? 1.583 -12.117 -15.562 1 90.38 85 ASP A N 1
ATOM 621 C CA . ASP A 1 85 ? 0.322 -11.82 -14.898 1 90.38 85 ASP A CA 1
ATOM 622 C C . ASP A 1 85 ? -0.468 -13.094 -14.609 1 90.38 85 ASP A C 1
ATOM 624 O O . ASP A 1 85 ? -0.631 -13.938 -15.484 1 90.38 85 ASP A O 1
ATOM 628 N N . ILE A 1 86 ? -0.786 -13.227 -13.406 1 92.12 86 ILE A N 1
ATOM 629 C CA . ILE A 1 86 ? -1.703 -14.289 -13.023 1 92.12 86 ILE A CA 1
ATOM 630 C C . ILE A 1 86 ? -3.119 -13.734 -12.891 1 92.12 86 ILE A C 1
ATOM 632 O O . ILE A 1 86 ? -3.373 -12.859 -12.062 1 92.12 86 ILE A O 1
ATOM 636 N N . GLN A 1 87 ? -4.016 -14.211 -13.695 1 92.94 87 GLN A N 1
ATOM 637 C CA . GLN A 1 87 ? -5.387 -13.703 -13.734 1 92.94 87 GLN A CA 1
ATOM 638 C C . GLN A 1 87 ? -6.281 -14.461 -12.758 1 92.94 87 GLN A C 1
ATOM 640 O O . GLN A 1 87 ? -5.934 -15.562 -12.312 1 92.94 87 GLN A O 1
ATOM 645 N N . TYR A 1 88 ? -7.406 -13.836 -12.469 1 95.19 88 TYR A N 1
ATOM 646 C CA . TYR A 1 88 ? -8.438 -14.602 -11.781 1 95.19 88 TYR A CA 1
ATOM 647 C C . TYR A 1 88 ? -8.727 -15.906 -12.508 1 95.19 88 TYR A C 1
ATOM 649 O O . TYR A 1 88 ? -8.75 -15.953 -13.734 1 95.19 88 TYR A O 1
ATOM 657 N N . PRO A 1 89 ? -8.961 -16.969 -11.711 1 95.69 89 PRO A N 1
ATOM 658 C CA . PRO A 1 89 ? -9.133 -17.125 -10.266 1 95.69 89 PRO A CA 1
ATOM 659 C C . PRO A 1 89 ? -7.809 -17.359 -9.539 1 95.69 89 PRO A C 1
ATOM 661 O O . PRO A 1 89 ? -7.793 -17.484 -8.312 1 95.69 89 PRO A O 1
ATOM 664 N N . GLY A 1 90 ? -6.73 -17.281 -10.195 1 95.12 90 GLY A N 1
ATOM 665 C CA . GLY A 1 90 ? -5.426 -17.594 -9.641 1 95.12 90 GLY A CA 1
ATOM 666 C C . GLY A 1 90 ? -4.801 -18.844 -10.242 1 95.12 90 GLY A C 1
ATOM 667 O O . GLY A 1 90 ? -5.059 -19.172 -11.398 1 95.12 90 GLY A O 1
ATOM 668 N N . GLN A 1 91 ? -3.869 -19.375 -9.539 1 89.06 91 GLN A N 1
ATOM 669 C CA . GLN A 1 91 ? -3.137 -20.562 -9.992 1 89.06 91 GLN A CA 1
ATOM 670 C C . GLN A 1 91 ? -3.025 -21.594 -8.883 1 89.06 91 GLN A C 1
ATOM 672 O O . GLN A 1 91 ? -2.682 -21.266 -7.742 1 89.06 91 GLN A O 1
ATOM 677 N N . GLY A 1 92 ? -3.486 -22.734 -9.242 1 88.06 92 GLY A N 1
ATOM 678 C CA . GLY A 1 92 ? -3.535 -23.812 -8.281 1 88.06 92 GLY A CA 1
ATOM 679 C C . GLY A 1 92 ? -2.178 -24.453 -8.016 1 88.06 92 GLY A C 1
ATOM 680 O O . GLY A 1 92 ? -1.984 -25.125 -7.008 1 88.06 92 GLY A O 1
ATOM 681 N N . SER A 1 93 ? -1.444 -24.438 -8.953 1 81 93 SER A N 1
ATOM 682 C CA . SER A 1 93 ? -0.097 -24.969 -8.797 1 81 93 SER A CA 1
ATOM 683 C C . SER A 1 93 ? 0.898 -24.234 -9.688 1 81 93 SER A C 1
ATOM 685 O O . SER A 1 93 ? 0.583 -23.906 -10.828 1 81 93 SER A O 1
ATOM 687 N N . THR A 1 94 ? 1.775 -23.609 -9.117 1 66 94 THR A N 1
ATOM 688 C CA . THR A 1 94 ? 2.846 -23.031 -9.922 1 66 94 THR A CA 1
ATOM 689 C C . THR A 1 94 ? 4.184 -23.688 -9.602 1 66 94 THR A C 1
ATOM 691 O O . THR A 1 94 ? 4.367 -24.219 -8.508 1 66 94 THR A O 1
ATOM 694 N N . SER A 1 95 ? 4.906 -24.078 -10.656 1 60.22 95 SER A N 1
ATOM 695 C CA . SER A 1 95 ? 6.32 -24.203 -10.312 1 60.22 95 SER A CA 1
ATOM 696 C C . SER A 1 95 ? 6.836 -22.922 -9.664 1 60.22 95 SER A C 1
ATOM 698 O O . SER A 1 95 ? 6.695 -21.828 -10.227 1 60.22 95 SER A O 1
ATOM 700 N N . PRO A 1 96 ? 6.953 -22.922 -8.383 1 56.16 96 PRO A N 1
ATOM 701 C CA . PRO A 1 96 ? 7.09 -21.719 -7.562 1 56.16 96 PRO A CA 1
ATOM 702 C C . PRO A 1 96 ? 8.25 -20.828 -8.008 1 56.16 96 PRO A C 1
ATOM 704 O O . PRO A 1 96 ? 9.398 -21.281 -8.062 1 56.16 96 PRO A O 1
ATOM 707 N N . PRO A 1 97 ? 8.102 -19.984 -9.023 1 63.94 97 PRO A N 1
ATOM 708 C CA . PRO A 1 97 ? 9.344 -19.234 -8.844 1 63.94 97 PRO A CA 1
ATOM 709 C C . PRO A 1 97 ? 9.508 -18.703 -7.418 1 63.94 97 PRO A C 1
ATOM 711 O O . PRO A 1 97 ? 8.523 -18.578 -6.684 1 63.94 97 PRO A O 1
ATOM 714 N N . SER A 1 98 ? 10.781 -18.828 -6.863 1 88 98 SER A N 1
ATOM 715 C CA . SER A 1 98 ? 11.148 -18.203 -5.598 1 88 98 SER A CA 1
ATOM 716 C C . SER A 1 98 ? 10.805 -16.719 -5.586 1 88 98 SER A C 1
ATOM 718 O O . SER A 1 98 ? 11.672 -15.875 -5.805 1 88 98 SER A O 1
ATOM 720 N N . VAL A 1 99 ? 9.469 -16.484 -5.531 1 93 99 VAL A N 1
ATOM 721 C CA . VAL A 1 99 ? 9.031 -15.086 -5.586 1 93 99 VAL A CA 1
ATOM 722 C C . VAL A 1 99 ? 8.852 -14.547 -4.168 1 93 99 VAL A C 1
ATOM 724 O O . VAL A 1 99 ? 8.625 -15.312 -3.229 1 93 99 VAL A O 1
ATOM 727 N N . ASN A 1 100 ? 9.055 -13.25 -4.141 1 95.69 100 ASN A N 1
ATOM 728 C CA . ASN A 1 100 ? 9.102 -12.672 -2.801 1 95.69 100 ASN A CA 1
ATOM 729 C C . ASN A 1 100 ? 8.375 -11.328 -2.746 1 95.69 100 ASN A C 1
ATOM 731 O O . ASN A 1 100 ? 8.547 -10.57 -1.794 1 95.69 100 ASN A O 1
ATOM 735 N N . SER A 1 101 ? 7.699 -10.961 -3.725 1 94.12 101 SER A N 1
ATOM 736 C CA . SER A 1 101 ? 6.82 -9.797 -3.705 1 94.12 101 SER A CA 1
ATOM 737 C C . SER A 1 101 ? 5.695 -9.93 -4.723 1 94.12 101 SER A C 1
ATOM 739 O O . SER A 1 101 ? 5.758 -10.781 -5.613 1 94.12 101 SER A O 1
ATOM 741 N N . VAL A 1 102 ? 4.668 -9.094 -4.59 1 93.88 102 VAL A N 1
ATOM 742 C CA . VAL A 1 102 ? 3.508 -9.188 -5.469 1 93.88 102 VAL A CA 1
ATOM 743 C C . VAL A 1 102 ? 2.869 -7.816 -5.637 1 93.88 102 VAL A C 1
ATOM 745 O O . VAL A 1 102 ? 2.854 -7.012 -4.703 1 93.88 102 VAL A O 1
ATOM 748 N N . LYS A 1 103 ? 2.432 -7.582 -6.824 1 93.56 103 LYS A N 1
ATOM 749 C CA . LYS A 1 103 ? 1.552 -6.469 -7.16 1 93.56 103 LYS A CA 1
ATOM 750 C C . LYS A 1 103 ? 0.276 -6.961 -7.84 1 93.56 103 LYS A C 1
ATOM 752 O O . LYS A 1 103 ? 0.303 -7.938 -8.586 1 93.56 103 LYS A O 1
ATOM 757 N N . CYS A 1 104 ? -0.771 -6.25 -7.5 1 93.56 104 CYS A N 1
ATOM 758 C CA . CYS A 1 104 ? -2.027 -6.609 -8.148 1 93.56 104 CYS A CA 1
ATOM 759 C C . CYS A 1 104 ? -2.631 -5.41 -8.875 1 93.56 104 CYS A C 1
ATOM 761 O O . CYS A 1 104 ? -2.271 -4.266 -8.594 1 93.56 104 CYS A O 1
ATOM 763 N N . TYR A 1 105 ? -3.447 -5.766 -9.836 1 90 105 TYR A N 1
ATOM 764 C CA . TYR A 1 105 ? -4.035 -4.785 -10.742 1 90 105 TYR A CA 1
ATOM 765 C C . TYR A 1 105 ? -5.488 -5.121 -11.039 1 90 105 TYR A C 1
ATOM 767 O O . TYR A 1 105 ? -5.879 -6.293 -11.031 1 90 105 TYR A O 1
ATOM 775 N N . ALA A 1 106 ? -6.219 -4.055 -11.273 1 88.31 106 ALA A N 1
ATOM 776 C CA . ALA A 1 106 ? -7.539 -4.305 -11.844 1 88.31 106 ALA A CA 1
ATOM 777 C C . ALA A 1 106 ? -7.434 -4.758 -13.297 1 88.31 106 ALA A C 1
ATOM 779 O O . ALA A 1 106 ? -6.547 -4.312 -14.031 1 88.31 106 ALA A O 1
ATOM 780 N N . ASP A 1 107 ? -8.203 -5.797 -13.656 1 81.81 107 ASP A N 1
ATOM 781 C CA . ASP A 1 107 ? -8.164 -6.305 -15.023 1 81.81 107 ASP A CA 1
ATOM 782 C C . ASP A 1 107 ? -8.742 -5.289 -16.016 1 81.81 107 ASP A C 1
ATOM 784 O O . ASP A 1 107 ? -9.68 -4.566 -15.68 1 81.81 107 ASP A O 1
ATOM 788 N N . MET B 1 1 ? -36.312 40.281 -21.469 1 37.31 1 MET B N 1
ATOM 789 C CA . MET B 1 1 ? -36.25 38.938 -20.859 1 37.31 1 MET B CA 1
ATOM 790 C C . MET B 1 1 ? -34.875 38.625 -20.375 1 37.31 1 MET B C 1
ATOM 792 O O . MET B 1 1 ? -33.875 38.781 -21.109 1 37.31 1 MET B O 1
ATOM 796 N N . ARG B 1 2 ? -34.5 38.75 -18.938 1 48.88 2 ARG B N 1
ATOM 797 C CA . ARG B 1 2 ? -33.25 38.469 -18.266 1 48.88 2 ARG B CA 1
ATOM 798 C C . ARG B 1 2 ? -32.844 37 -18.438 1 48.88 2 ARG B C 1
ATOM 800 O O . ARG B 1 2 ? -33.625 36.094 -18.188 1 48.88 2 ARG B O 1
ATOM 807 N N . PHE B 1 3 ? -32 36.656 -19.547 1 51.06 3 PHE B N 1
ATOM 808 C CA . PHE B 1 3 ? -31.484 35.312 -19.812 1 51.06 3 PHE B CA 1
ATOM 809 C C . PHE B 1 3 ? -30.625 34.844 -18.641 1 51.06 3 PHE B C 1
ATOM 811 O O . PHE B 1 3 ? -29.656 35.5 -18.281 1 51.06 3 PHE B O 1
ATOM 818 N N . THR B 1 4 ? -31.234 34.25 -17.578 1 54.88 4 THR B N 1
ATOM 819 C CA . THR B 1 4 ? -30.516 33.594 -16.484 1 54.88 4 THR B CA 1
ATOM 820 C C . THR B 1 4 ? -29.641 32.469 -17 1 54.88 4 THR B C 1
ATOM 822 O O . THR B 1 4 ? -30.141 31.531 -17.641 1 54.88 4 THR B O 1
ATOM 825 N N . SER B 1 5 ? -28.422 32.844 -17.438 1 50.47 5 SER B N 1
ATOM 826 C CA . SER B 1 5 ? -27.484 31.781 -17.828 1 50.47 5 SER B CA 1
ATOM 827 C C . SER B 1 5 ? -27.234 30.812 -16.672 1 50.47 5 SER B C 1
ATOM 829 O O . SER B 1 5 ? -26.875 31.234 -15.57 1 50.47 5 SER B O 1
ATOM 831 N N . ALA B 1 6 ? -28 29.734 -16.578 1 50.88 6 ALA B N 1
ATOM 832 C CA . ALA B 1 6 ? -27.766 28.703 -15.57 1 50.88 6 ALA B CA 1
ATOM 833 C C . ALA B 1 6 ? -26.359 28.125 -15.695 1 50.88 6 ALA B C 1
ATOM 835 O O . ALA B 1 6 ? -26 27.594 -16.75 1 50.88 6 ALA B O 1
ATOM 836 N N . ILE B 1 7 ? -25.406 28.766 -15.008 1 48.25 7 ILE B N 1
ATOM 837 C CA . ILE B 1 7 ? -24.062 28.188 -14.984 1 48.25 7 ILE B CA 1
ATOM 838 C C . ILE B 1 7 ? -24.109 26.781 -14.375 1 48.25 7 ILE B C 1
ATOM 840 O O . ILE B 1 7 ? -24.531 26.609 -13.234 1 48.25 7 ILE B O 1
ATOM 844 N N . LEU B 1 8 ? -24.359 25.766 -15.164 1 39.78 8 LEU B N 1
ATOM 845 C CA . LEU B 1 8 ? -24.281 24.391 -14.68 1 39.78 8 LEU B CA 1
ATOM 846 C C . LEU B 1 8 ? -22.922 24.109 -14.062 1 39.78 8 LEU B C 1
ATOM 848 O O . LEU B 1 8 ? -21.891 24.203 -14.75 1 39.78 8 LEU B O 1
ATOM 852 N N . LEU B 1 9 ? -22.688 24.562 -12.852 1 34.16 9 LEU B N 1
ATOM 853 C CA . LEU B 1 9 ? -21.469 24.172 -12.164 1 34.16 9 LEU B CA 1
ATOM 854 C C . LEU B 1 9 ? -21.312 22.656 -12.141 1 34.16 9 LEU B C 1
ATOM 856 O O . LEU B 1 9 ? -22.172 21.953 -11.609 1 34.16 9 LEU B O 1
ATOM 860 N N . LEU B 1 10 ? -20.781 22.094 -13.227 1 41.84 10 LEU B N 1
ATOM 861 C CA . LEU B 1 10 ? -20.391 20.688 -13.195 1 41.84 10 LEU B CA 1
ATOM 862 C C . LEU B 1 10 ? -19.578 20.375 -11.938 1 41.84 10 LEU B C 1
ATOM 864 O O . LEU B 1 10 ? -18.484 20.922 -11.742 1 41.84 10 LEU B O 1
ATOM 868 N N . THR B 1 11 ? -20.219 20.203 -10.805 1 39.41 11 THR B N 1
ATOM 869 C CA . THR B 1 11 ? -19.562 19.719 -9.602 1 39.41 11 THR B CA 1
ATOM 870 C C . THR B 1 11 ? -18.641 18.531 -9.914 1 39.41 11 THR B C 1
ATOM 872 O O . THR B 1 11 ? -19.031 17.625 -10.641 1 39.41 11 THR B O 1
ATOM 875 N N . THR B 1 12 ? -17.438 18.797 -10.359 1 39.53 12 THR B N 1
ATOM 876 C CA . THR B 1 12 ? -16.469 17.719 -10.406 1 39.53 12 THR B CA 1
ATOM 877 C C . THR B 1 12 ? -16.453 16.953 -9.086 1 39.53 12 THR B C 1
ATOM 879 O O . THR B 1 12 ? -16.141 17.516 -8.039 1 39.53 12 THR B O 1
ATOM 882 N N . ALA B 1 13 ? -17.5 16.172 -8.844 1 37.84 13 ALA B N 1
ATOM 8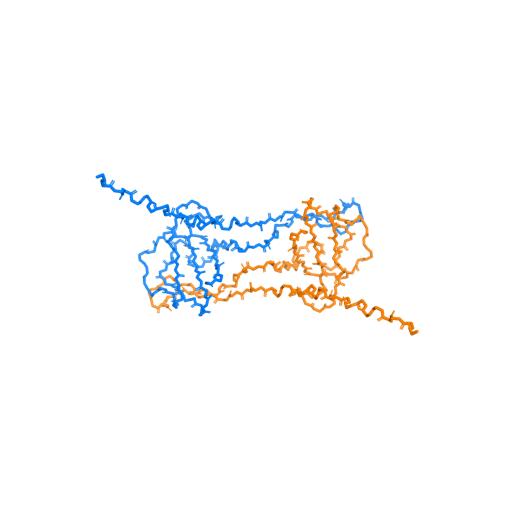83 C CA . ALA B 1 13 ? -17.375 15.266 -7.703 1 37.84 13 ALA B CA 1
ATOM 884 C C . ALA B 1 13 ? -15.984 14.633 -7.652 1 37.84 13 ALA B C 1
ATOM 886 O O . ALA B 1 13 ? -15.531 14.047 -8.633 1 37.84 13 ALA B O 1
ATOM 887 N N . ILE B 1 14 ? -15.062 15.32 -7.09 1 37.47 14 ILE B N 1
ATOM 888 C CA . ILE B 1 14 ? -13.844 14.594 -6.762 1 37.47 14 ILE B CA 1
ATOM 889 C C . ILE B 1 14 ? -14.203 13.211 -6.211 1 37.47 14 ILE B C 1
ATOM 891 O O . ILE B 1 14 ? -14.867 13.102 -5.18 1 37.47 14 ILE B O 1
ATOM 895 N N . GLY B 1 15 ? -14.836 12.523 -6.977 1 37.19 15 GLY B N 1
ATOM 896 C CA . GLY B 1 15 ? -15.078 11.18 -6.469 1 37.19 15 GLY B CA 1
ATOM 897 C C . GLY B 1 15 ? -13.938 10.648 -5.617 1 37.19 15 GLY B C 1
ATOM 898 O O . GLY B 1 15 ? -12.766 10.859 -5.941 1 37.19 15 GLY B O 1
ATOM 899 N N . ALA B 1 16 ? -14.023 10.773 -4.32 1 40.34 16 ALA B N 1
ATOM 900 C CA . ALA B 1 16 ? -13.086 10.062 -3.461 1 40.34 16 ALA B CA 1
ATOM 901 C C . ALA B 1 16 ? -12.625 8.758 -4.117 1 40.34 16 ALA B C 1
ATOM 903 O O . ALA B 1 16 ? -13.445 7.891 -4.43 1 40.34 16 ALA B O 1
ATOM 904 N N . THR B 1 17 ? -11.664 8.852 -5 1 46.91 17 THR B N 1
ATOM 905 C CA . THR B 1 17 ? -11.195 7.586 -5.555 1 46.91 17 THR B CA 1
ATOM 906 C C . THR B 1 17 ? -11.055 6.535 -4.457 1 46.91 17 THR B C 1
ATOM 908 O O . THR B 1 17 ? -10.422 6.781 -3.432 1 46.91 17 THR B O 1
ATOM 911 N N . ALA B 1 18 ? -12.094 5.82 -4.184 1 45.69 18 ALA B N 1
ATOM 912 C CA . ALA B 1 18 ? -12.188 4.711 -3.238 1 45.69 18 ALA B CA 1
ATOM 913 C C . ALA B 1 18 ? -10.891 3.906 -3.207 1 45.69 18 ALA B C 1
ATOM 915 O O . ALA B 1 18 ? -10.188 3.811 -4.219 1 45.69 18 ALA B O 1
ATOM 916 N N . GLU B 1 19 ? -10.281 3.902 -2.01 1 57.94 19 GLU B N 1
ATOM 917 C CA . GLU B 1 19 ? -9.211 2.943 -1.745 1 57.94 19 GLU B CA 1
ATOM 918 C C . GLU B 1 19 ? -9.555 1.568 -2.314 1 57.94 19 GLU B C 1
ATOM 920 O O . GLU B 1 19 ? -10.633 1.03 -2.051 1 57.94 19 GLU B O 1
ATOM 925 N N . SER B 1 20 ? -8.828 1.166 -3.365 1 75.94 20 SER B N 1
ATOM 926 C CA . SER B 1 20 ? -9.234 -0.172 -3.787 1 75.94 20 SER B CA 1
ATOM 927 C C . SER B 1 20 ? -8.156 -1.2 -3.463 1 75.94 20 SER B C 1
ATOM 929 O O . SER B 1 20 ? -6.988 -1.021 -3.826 1 75.94 20 SER B O 1
ATOM 931 N N . ALA B 1 21 ? -8.43 -1.868 -2.277 1 86.06 21 ALA B N 1
ATOM 932 C CA . ALA B 1 21 ? -7.605 -3.039 -1.984 1 86.06 21 ALA B CA 1
ATOM 933 C C . ALA B 1 21 ? -8.344 -4.328 -2.318 1 86.06 21 ALA B C 1
ATOM 935 O O . ALA B 1 21 ? -9.578 -4.367 -2.303 1 86.06 21 ALA B O 1
ATOM 936 N N . ILE B 1 22 ? -7.555 -5.27 -2.68 1 91.38 22 ILE B N 1
ATOM 937 C CA . ILE B 1 22 ? -8.117 -6.609 -2.828 1 91.38 22 ILE B CA 1
ATOM 938 C C . ILE B 1 22 ? -7.406 -7.574 -1.883 1 91.38 22 ILE B C 1
ATOM 940 O O . ILE B 1 22 ? -6.293 -7.301 -1.427 1 91.38 22 ILE B O 1
ATOM 944 N N . THR B 1 23 ? -8.109 -8.648 -1.568 1 95.62 23 THR B N 1
ATOM 945 C CA . THR B 1 23 ? -7.488 -9.719 -0.802 1 95.62 23 THR B CA 1
ATOM 946 C C . THR B 1 23 ? -7.172 -10.914 -1.701 1 95.62 23 THR B C 1
ATOM 948 O O . THR B 1 23 ? -8.047 -11.422 -2.402 1 95.62 23 THR B O 1
ATOM 951 N N . ILE B 1 24 ? -5.93 -11.305 -1.7 1 96.19 24 ILE B N 1
ATOM 952 C CA . ILE B 1 24 ? -5.555 -12.547 -2.369 1 96.19 24 ILE B CA 1
ATOM 953 C C . ILE B 1 24 ? -5.062 -13.555 -1.336 1 96.19 24 ILE B C 1
ATOM 955 O O . ILE B 1 24 ? -4.613 -13.18 -0.252 1 96.19 24 ILE B O 1
ATOM 959 N N . LYS B 1 25 ? -5.262 -14.828 -1.679 1 97.31 25 LYS B N 1
ATOM 960 C CA . LYS B 1 25 ? -4.73 -15.914 -0.865 1 97.31 25 LYS B CA 1
ATOM 961 C C . LYS B 1 25 ? -3.508 -16.547 -1.525 1 97.31 25 LYS B C 1
ATOM 963 O O . LYS B 1 25 ? -3.551 -16.922 -2.699 1 97.31 25 LYS B O 1
ATOM 968 N N . VAL B 1 26 ? -2.393 -16.594 -0.807 1 96.06 26 VAL B N 1
ATOM 969 C CA . VAL B 1 26 ? -1.139 -17.141 -1.313 1 96.06 26 VAL B CA 1
ATOM 970 C C . VAL B 1 26 ? -0.688 -18.312 -0.428 1 96.06 26 VAL B C 1
ATOM 972 O O . VAL B 1 26 ? -0.685 -18.188 0.8 1 96.06 26 VAL B O 1
ATOM 975 N N . CYS B 1 27 ? -0.365 -19.391 -1.06 1 96.25 27 CYS B N 1
ATOM 976 C CA . CYS B 1 27 ? -0.06 -20.594 -0.298 1 96.25 27 CYS B CA 1
ATOM 977 C C . CYS B 1 27 ? 1.235 -21.234 -0.783 1 96.25 27 CYS B C 1
ATOM 979 O O . CYS B 1 27 ? 1.628 -21.047 -1.937 1 96.25 27 CYS B O 1
ATOM 981 N N . ASN B 1 28 ? 1.911 -21.953 0.171 1 94.62 28 ASN B N 1
ATOM 982 C CA . ASN B 1 28 ? 3.143 -22.641 -0.215 1 94.62 28 ASN B CA 1
ATOM 983 C C . ASN B 1 28 ? 2.891 -24.109 -0.555 1 94.62 28 ASN B C 1
ATOM 985 O O . ASN B 1 28 ? 3.834 -24.891 -0.678 1 94.62 28 ASN B O 1
ATOM 989 N N . GLY B 1 29 ? 1.692 -24.5 -0.628 1 93.31 29 GLY B N 1
ATOM 990 C CA . GLY B 1 29 ? 1.265 -25.766 -1.169 1 93.31 29 GLY B CA 1
ATOM 991 C C . GLY B 1 29 ? 0.388 -25.641 -2.4 1 93.31 29 GLY B C 1
ATOM 992 O O . GLY B 1 29 ? -0.227 -24.594 -2.619 1 93.31 29 GLY B O 1
ATOM 993 N N . ALA B 1 30 ? 0.343 -26.672 -3.188 1 92.62 30 ALA B N 1
ATOM 994 C CA . ALA B 1 30 ? -0.538 -26.656 -4.352 1 92.62 30 ALA B CA 1
ATOM 995 C C . ALA B 1 30 ? -2.004 -26.625 -3.93 1 92.62 30 ALA B C 1
ATOM 997 O O . ALA B 1 30 ? -2.338 -27 -2.803 1 92.62 30 ALA B O 1
ATOM 998 N N . ASN B 1 31 ? -2.885 -26.094 -4.82 1 94.81 31 ASN B N 1
ATOM 999 C CA . ASN B 1 31 ? -4.336 -26.094 -4.656 1 94.81 31 ASN B CA 1
ATOM 1000 C C . ASN B 1 31 ? -4.754 -25.484 -3.324 1 94.81 31 ASN B C 1
ATOM 1002 O O . ASN B 1 31 ? -5.625 -26.016 -2.637 1 94.81 31 ASN B O 1
ATOM 1006 N N . LEU B 1 32 ? -4.039 -24.5 -3.029 1 95.75 32 LEU B N 1
ATOM 1007 C CA . LEU B 1 32 ? -4.344 -23.672 -1.866 1 95.75 32 LEU B CA 1
ATOM 1008 C C . LEU B 1 32 ? -4.215 -24.484 -0.578 1 95.75 32 LEU B C 1
ATOM 1010 O O . LEU B 1 32 ? -4.957 -24.25 0.379 1 95.75 32 LEU B O 1
ATOM 1014 N N . GLU B 1 33 ? -3.293 -25.453 -0.654 1 94.44 33 GLU B N 1
ATOM 1015 C CA . GLU B 1 33 ? -2.988 -26.25 0.524 1 94.44 33 GLU B CA 1
ATOM 1016 C C . GLU B 1 33 ? -1.69 -25.797 1.185 1 94.44 33 GLU B C 1
ATOM 1018 O O . GLU B 1 33 ? -1.049 -24.844 0.715 1 94.44 33 GLU B O 1
ATOM 1023 N N . GLY B 1 34 ? -1.369 -26.344 2.482 1 95.56 34 GLY B N 1
ATOM 1024 C CA . GLY B 1 34 ? -0.187 -25.922 3.215 1 95.56 34 GLY B CA 1
ATOM 1025 C C . GLY B 1 34 ? -0.408 -24.656 4.02 1 95.56 34 GLY B C 1
ATOM 1026 O O . GLY B 1 34 ? -1.517 -24.406 4.492 1 95.56 34 GLY B O 1
ATOM 1027 N N . ASP B 1 35 ? 0.786 -23.922 4.25 1 96.25 35 ASP B N 1
ATOM 1028 C CA . ASP B 1 35 ? 0.657 -22.625 4.898 1 96.25 35 ASP B CA 1
ATOM 1029 C C . ASP B 1 35 ? 0.133 -21.562 3.926 1 96.25 35 ASP B C 1
ATOM 1031 O O . ASP B 1 35 ? 0.601 -21.484 2.787 1 96.25 35 ASP B O 1
ATOM 1035 N N . CYS B 1 36 ? -0.864 -20.859 4.348 1 97.31 36 CYS B N 1
ATOM 1036 C CA . CYS B 1 36 ? -1.451 -19.812 3.516 1 97.31 36 CYS B CA 1
ATOM 1037 C C . CYS B 1 36 ? -1.493 -18.484 4.262 1 97.31 36 CYS B C 1
ATOM 1039 O O . CYS B 1 36 ? -1.508 -18.453 5.492 1 97.31 36 CYS B O 1
ATOM 1041 N N . VAL B 1 37 ? -1.405 -17.406 3.475 1 96.69 37 VAL B N 1
ATOM 1042 C CA . VAL B 1 37 ? -1.616 -16.062 4.008 1 96.69 37 VAL B CA 1
ATOM 1043 C C . VAL B 1 37 ? -2.629 -15.312 3.145 1 96.69 37 VAL B C 1
ATOM 1045 O O . VAL B 1 37 ? -2.643 -15.469 1.922 1 96.69 37 VAL B O 1
ATOM 1048 N N . ASP B 1 38 ? -3.516 -14.609 3.752 1 96.81 38 ASP B N 1
ATOM 1049 C CA . ASP B 1 38 ? -4.348 -13.617 3.082 1 96.81 38 ASP B CA 1
ATOM 1050 C C . ASP B 1 38 ? -3.658 -12.25 3.047 1 96.81 38 ASP B C 1
ATOM 1052 O O . ASP B 1 38 ? -3.334 -11.688 4.094 1 96.81 38 ASP B O 1
ATOM 1056 N N . LEU B 1 39 ? -3.402 -11.805 1.868 1 94.5 39 LEU B N 1
ATOM 1057 C CA . LEU B 1 39 ? -2.738 -10.516 1.695 1 94.5 39 LEU B CA 1
ATOM 1058 C C . LEU B 1 39 ? -3.725 -9.461 1.216 1 94.5 39 LEU B C 1
ATOM 1060 O O . LEU B 1 39 ? -4.438 -9.664 0.23 1 94.5 39 LEU B O 1
ATOM 1064 N N . ASN B 1 40 ? -3.783 -8.406 1.936 1 91.44 40 ASN B N 1
ATOM 1065 C CA . ASN B 1 40 ? -4.465 -7.215 1.433 1 91.44 40 ASN B CA 1
ATOM 1066 C C . ASN B 1 40 ? -3.533 -6.344 0.595 1 91.44 40 ASN B C 1
ATOM 1068 O O . ASN B 1 40 ? -2.609 -5.73 1.127 1 91.44 40 ASN B O 1
ATOM 1072 N N . VAL B 1 41 ? -3.785 -6.344 -0.702 1 92.62 41 VAL B N 1
ATOM 1073 C CA . VAL B 1 41 ? -2.916 -5.621 -1.625 1 92.62 41 VAL B CA 1
ATOM 1074 C C . VAL B 1 41 ? -3.641 -4.391 -2.162 1 92.62 41 VAL B C 1
ATOM 1076 O O . VAL B 1 41 ? -4.715 -4.504 -2.756 1 92.62 41 VAL B O 1
ATOM 1079 N N . TYR B 1 42 ? -3.012 -3.244 -1.996 1 88.88 42 TYR B N 1
ATOM 1080 C CA . TYR B 1 42 ? -3.637 -2.002 -2.438 1 88.88 42 TYR B CA 1
ATOM 1081 C C . TYR B 1 42 ? -3.414 -1.778 -3.928 1 88.88 42 TYR B C 1
ATOM 1083 O O . TYR B 1 42 ? -2.299 -1.95 -4.43 1 88.88 42 TYR B O 1
ATOM 1091 N N . LEU B 1 43 ? -4.535 -1.434 -4.578 1 87 43 LEU B N 1
ATOM 1092 C CA . LEU B 1 43 ? -4.465 -1.117 -6 1 87 43 LEU B CA 1
ATOM 1093 C C . LEU B 1 43 ? -4.227 0.374 -6.211 1 87 43 LEU B C 1
ATOM 1095 O O . LEU B 1 43 ? -3.514 0.766 -7.141 1 87 43 LEU B O 1
ATOM 1099 N N . GLN B 1 44 ? -4.922 1.062 -5.453 1 82.94 44 GLN B N 1
ATOM 1100 C CA . GLN B 1 44 ? -4.785 2.512 -5.535 1 82.94 44 GLN B CA 1
ATOM 1101 C C . GLN B 1 44 ? -4.789 3.146 -4.148 1 82.94 44 GLN B C 1
ATOM 1103 O O . GLN B 1 44 ? -5.465 2.66 -3.238 1 82.94 44 GLN B O 1
ATOM 1108 N N . HIS B 1 45 ? -3.994 4.141 -4.059 1 85.56 45 HIS B N 1
ATOM 1109 C CA . HIS B 1 45 ? -3.965 5.016 -2.891 1 85.56 45 HIS B CA 1
ATOM 1110 C C . HIS B 1 45 ? -3.91 4.207 -1.599 1 85.56 45 HIS B C 1
ATOM 1112 O O . HIS B 1 45 ? -4.883 4.176 -0.839 1 85.56 45 HIS B O 1
ATOM 1118 N N . GLN B 1 46 ? -2.883 3.727 -1.324 1 89.25 46 GLN B N 1
ATOM 1119 C CA . GLN B 1 46 ? -2.654 2.979 -0.091 1 89.25 4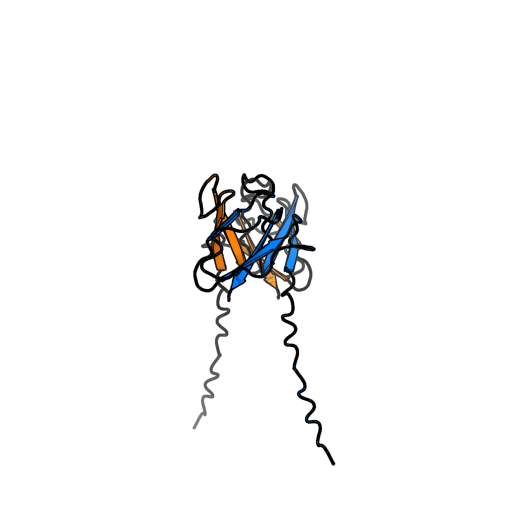6 GLN B CA 1
ATOM 1120 C C . GLN B 1 46 ? -3.068 3.795 1.13 1 89.25 46 GLN B C 1
ATOM 1122 O O . GLN B 1 46 ? -2.742 4.977 1.233 1 89.25 46 GLN B O 1
ATOM 1127 N N . CYS B 1 47 ? -3.877 3.113 1.977 1 91.12 47 CYS B N 1
ATOM 1128 C CA . CYS B 1 47 ? -4.098 3.654 3.312 1 91.12 47 CYS B CA 1
ATOM 1129 C C . CYS B 1 47 ? -2.977 3.25 4.258 1 91.12 47 CYS B C 1
ATOM 1131 O O . CYS B 1 47 ? -2.83 2.07 4.59 1 91.12 47 CYS B O 1
ATOM 1133 N N . TYR B 1 48 ? -2.207 4.238 4.648 1 93.5 48 TYR B N 1
ATOM 1134 C CA . TYR B 1 48 ? -1.114 3.938 5.566 1 93.5 48 TYR B CA 1
ATOM 1135 C C . TYR B 1 48 ? -1.552 4.133 7.016 1 93.5 48 TYR B C 1
ATOM 1137 O O . TYR B 1 48 ? -1.895 5.246 7.422 1 93.5 48 TYR B O 1
ATOM 1145 N N . ASN B 1 49 ? -1.522 3.047 7.75 1 93.19 49 ASN B N 1
ATOM 1146 C CA . ASN B 1 49 ? -1.844 3.057 9.172 1 93.19 49 ASN B CA 1
ATOM 1147 C C . ASN B 1 49 ? -0.659 3.525 10.016 1 93.19 49 ASN B C 1
ATOM 1149 O O . ASN B 1 49 ? 0.435 2.967 9.914 1 93.19 49 ASN B O 1
ATOM 1153 N N . LEU B 1 50 ? -0.881 4.527 10.938 1 95.12 50 LEU B N 1
ATOM 1154 C CA . LEU B 1 50 ? 0.225 5.125 11.672 1 95.12 50 LEU B CA 1
ATOM 1155 C C . LEU B 1 50 ? 0.42 4.426 13.016 1 95.12 50 LEU B C 1
ATOM 1157 O O . LEU B 1 50 ? 1.357 4.742 13.758 1 95.12 50 LEU B O 1
ATOM 1161 N N . ASN B 1 51 ? -0.504 3.461 13.289 1 93.69 51 ASN B N 1
ATOM 1162 C CA . ASN B 1 51 ? -0.348 2.744 14.547 1 93.69 51 ASN B CA 1
ATOM 1163 C C . ASN B 1 51 ? 1.048 2.141 14.68 1 93.69 51 ASN B C 1
ATOM 1165 O O . ASN B 1 51 ? 1.574 1.568 13.727 1 93.69 51 ASN B O 1
ATOM 1169 N N . GLY B 1 52 ? 1.554 2.295 15.875 1 93.44 52 GLY B N 1
ATOM 1170 C CA . GLY B 1 52 ? 2.869 1.733 16.125 1 93.44 52 GLY B CA 1
ATOM 1171 C C . GLY B 1 52 ? 4 2.699 15.828 1 93.44 52 GLY B C 1
ATOM 1172 O O . GLY B 1 52 ? 5.164 2.412 16.125 1 93.44 52 GLY B O 1
ATOM 1173 N N . THR B 1 53 ? 3.729 3.783 15.195 1 94.81 53 THR B N 1
ATOM 1174 C CA . THR B 1 53 ? 4.742 4.805 14.953 1 94.81 53 THR B CA 1
ATOM 1175 C C . THR B 1 53 ? 4.738 5.84 16.078 1 94.81 53 THR B C 1
ATOM 1177 O O . THR B 1 53 ? 3.75 5.977 16.797 1 94.81 53 THR B O 1
ATOM 1180 N N . PRO B 1 54 ? 5.801 6.578 16.141 1 95.12 54 PRO B N 1
ATOM 1181 C CA . PRO B 1 54 ? 5.855 7.602 17.188 1 95.12 54 PRO B CA 1
ATOM 1182 C C . PRO B 1 54 ? 4.906 8.766 16.906 1 95.12 54 PRO B C 1
ATOM 1184 O O . PRO B 1 54 ? 4.66 9.586 17.797 1 95.12 54 PRO B O 1
ATOM 1187 N N . VAL B 1 55 ? 4.371 8.883 15.781 1 95.31 55 VAL B N 1
ATOM 1188 C CA . VAL B 1 55 ? 3.555 10.039 15.438 1 95.31 55 VAL B CA 1
ATOM 1189 C C . VAL B 1 55 ? 2.076 9.664 15.5 1 95.31 55 VAL B C 1
ATOM 1191 O O . VAL B 1 55 ? 1.209 10.492 15.195 1 95.31 55 VAL B O 1
ATOM 1194 N N . SER B 1 56 ? 1.724 8.445 15.836 1 95.56 56 SER B N 1
ATOM 1195 C CA . SER B 1 56 ? 0.34 8 15.969 1 95.56 56 SER B CA 1
ATOM 1196 C C . SER B 1 56 ? -0.46 8.938 16.875 1 95.56 56 SER B C 1
ATOM 1198 O O . SER B 1 56 ? -0.087 9.164 18.016 1 95.56 56 SER B O 1
ATOM 1200 N N . LYS B 1 57 ? -1.479 9.492 16.297 1 94 57 LYS B N 1
ATOM 1201 C CA . LYS B 1 57 ? -2.41 10.383 16.969 1 94 57 LYS B CA 1
ATOM 1202 C C . LYS B 1 57 ? -1.706 11.656 17.453 1 94 57 LYS B C 1
ATOM 1204 O O . LYS B 1 57 ? -2.207 12.352 18.328 1 94 57 LYS B O 1
ATOM 1209 N N . ASP B 1 58 ? -0.574 11.914 16.953 1 93.31 58 ASP B N 1
ATOM 1210 C CA . ASP B 1 58 ? 0.197 13.07 17.406 1 93.31 58 ASP B CA 1
ATOM 1211 C C . ASP B 1 58 ? 0.963 13.711 16.25 1 93.31 58 ASP B C 1
ATOM 1213 O O . ASP B 1 58 ? 2.152 14 16.375 1 93.31 58 ASP B O 1
ATOM 1217 N N . VAL B 1 59 ? 0.293 13.82 15.18 1 94.75 59 VAL B N 1
ATOM 1218 C CA . VAL B 1 59 ? 0.9 14.445 14.008 1 94.75 59 VAL B CA 1
ATOM 1219 C C . VAL B 1 59 ? 0.812 15.969 14.133 1 94.75 59 VAL B C 1
ATOM 1221 O O . VAL B 1 59 ? -0.277 16.516 14.297 1 94.75 59 VAL B O 1
ATOM 1224 N N . ARG B 1 60 ? 1.941 16.609 13.945 1 93.44 60 ARG B N 1
ATOM 1225 C CA . ARG B 1 60 ? 1.939 18.062 14.07 1 93.44 60 ARG B CA 1
ATOM 1226 C C . ARG B 1 60 ? 2.482 18.719 12.805 1 93.44 60 ARG B C 1
ATOM 1228 O O . ARG B 1 60 ? 2.174 19.875 12.523 1 93.44 60 ARG B O 1
ATOM 1235 N N . SER B 1 61 ? 3.324 18.078 12.102 1 95.12 61 SER B N 1
ATOM 1236 C CA . SER B 1 61 ? 3.818 18.625 10.836 1 95.12 61 SER B CA 1
ATOM 1237 C C . SER B 1 61 ? 4.094 17.531 9.828 1 95.12 61 SER B C 1
ATOM 1239 O O . SER B 1 61 ? 4.324 16.375 10.203 1 95.12 61 SER B O 1
ATOM 1241 N N . VAL B 1 62 ? 3.961 17.844 8.57 1 95.31 62 VAL B N 1
ATOM 1242 C CA . VAL B 1 62 ? 4.164 16.891 7.48 1 95.31 62 VAL B CA 1
ATOM 1243 C C . VAL B 1 62 ? 4.859 17.594 6.312 1 95.31 62 VAL B C 1
ATOM 1245 O O . VAL B 1 62 ? 4.574 18.75 6.016 1 95.31 62 VAL B O 1
ATOM 1248 N N . SER B 1 63 ? 5.77 16.906 5.699 1 97.25 63 SER B N 1
ATOM 1249 C CA . SER B 1 63 ? 6.387 17.328 4.445 1 97.25 63 SER B CA 1
ATOM 1250 C C . SER B 1 63 ? 5.984 16.406 3.299 1 97.25 63 SER B C 1
ATOM 1252 O O . SER B 1 63 ? 6.086 15.18 3.412 1 97.25 63 SER B O 1
ATOM 1254 N N . ILE B 1 64 ? 5.48 17.016 2.262 1 95.56 64 ILE B N 1
ATOM 1255 C CA . ILE B 1 64 ? 4.969 16.312 1.091 1 95.56 64 ILE B CA 1
ATOM 1256 C C . ILE B 1 64 ? 5.727 16.766 -0.156 1 95.56 64 ILE B C 1
ATOM 1258 O O . ILE B 1 64 ? 5.93 17.969 -0.361 1 95.56 64 ILE B O 1
ATOM 1262 N N . PRO B 1 65 ? 6.215 15.812 -0.941 1 97.06 65 PRO B N 1
ATOM 1263 C CA . PRO B 1 65 ? 6.961 16.203 -2.139 1 97.06 65 PRO B CA 1
ATOM 1264 C C . PRO B 1 65 ? 6.082 16.891 -3.184 1 97.06 65 PRO B C 1
ATOM 1266 O O . PRO B 1 65 ? 4.859 16.719 -3.172 1 97.06 65 PRO B O 1
ATOM 1269 N N . ASP B 1 66 ? 6.723 17.625 -4.055 1 95.75 66 ASP B N 1
ATOM 1270 C CA . ASP B 1 66 ? 6.035 18.359 -5.113 1 95.75 66 ASP B CA 1
ATOM 1271 C C . ASP B 1 66 ? 5.242 17.406 -6.012 1 95.75 66 ASP B C 1
ATOM 1273 O O . ASP B 1 66 ? 5.711 16.312 -6.332 1 95.75 66 ASP B O 1
ATOM 1277 N N . GLY B 1 67 ? 4.027 17.922 -6.395 1 94.75 67 GLY B N 1
ATOM 1278 C CA . GLY B 1 67 ? 3.195 17.156 -7.309 1 94.75 67 GLY B CA 1
ATOM 1279 C C . GLY B 1 67 ? 2.232 16.219 -6.602 1 94.75 67 GLY B C 1
ATOM 1280 O O . GLY B 1 67 ? 1.462 15.508 -7.246 1 94.75 67 GLY B O 1
ATOM 1281 N N . TYR B 1 68 ? 2.256 16.266 -5.227 1 93.19 68 TYR B N 1
ATOM 1282 C CA . TYR B 1 68 ? 1.423 15.312 -4.5 1 93.19 68 TYR B CA 1
ATOM 1283 C C . TYR B 1 68 ? 0.646 16.016 -3.387 1 93.19 68 TYR B C 1
ATOM 1285 O O . TYR B 1 68 ? 0.962 17.141 -3.014 1 93.19 68 TYR B O 1
ATOM 1293 N N . ARG B 1 69 ? -0.416 15.414 -2.975 1 94 69 ARG B N 1
ATOM 1294 C CA . ARG B 1 69 ? -1.2 15.805 -1.806 1 94 69 ARG B CA 1
ATOM 1295 C C . ARG B 1 69 ? -1.56 14.586 -0.96 1 94 69 ARG B C 1
ATOM 1297 O O . ARG B 1 69 ? -1.639 13.469 -1.475 1 94 69 ARG B O 1
ATOM 1304 N N . CYS B 1 70 ? -1.753 14.891 0.364 1 93.88 70 CYS B N 1
ATOM 1305 C CA . CYS B 1 70 ? -2.121 13.812 1.274 1 93.88 70 CYS B CA 1
ATOM 1306 C C . CYS B 1 70 ? -3.279 14.234 2.174 1 93.88 70 CYS B C 1
ATOM 1308 O O . CYS B 1 70 ? -3.523 15.422 2.365 1 93.88 70 CYS B O 1
ATOM 1310 N N . ARG B 1 71 ? -3.992 13.227 2.627 1 92.56 71 ARG B N 1
ATOM 1311 C CA . ARG B 1 71 ? -5.059 13.391 3.609 1 92.56 71 ARG B CA 1
ATOM 1312 C C . ARG B 1 71 ? -4.867 12.438 4.785 1 92.56 71 ARG B C 1
ATOM 1314 O O . ARG B 1 71 ? -4.512 11.273 4.598 1 92.56 71 ARG B O 1
ATOM 1321 N N . PHE B 1 72 ? -5.078 13.023 5.984 1 93.19 72 PHE B N 1
ATOM 1322 C CA . PHE B 1 72 ? -4.977 12.227 7.199 1 93.19 72 PHE B CA 1
ATOM 1323 C C . PHE B 1 72 ? -6.355 11.977 7.801 1 93.19 72 PHE B C 1
ATOM 1325 O O . PHE B 1 72 ? -7.254 12.812 7.672 1 93.19 72 PHE B O 1
ATOM 1332 N N . TRP B 1 73 ? -6.535 10.82 8.445 1 93.19 73 TRP B N 1
ATOM 1333 C CA . TRP B 1 73 ? -7.785 10.461 9.109 1 93.19 73 TRP B CA 1
ATOM 1334 C C . TRP B 1 73 ? -7.539 10.07 10.562 1 93.19 73 TRP B C 1
ATOM 1336 O O . TRP B 1 73 ? -6.449 9.609 10.914 1 93.19 73 TRP B O 1
ATOM 1346 N N . SER B 1 74 ? -8.562 10.258 11.328 1 93.62 74 SER B N 1
ATOM 1347 C CA . SER B 1 74 ? -8.469 9.883 12.734 1 93.62 74 SER B CA 1
ATOM 1348 C C . SER B 1 74 ? -8.461 8.367 12.914 1 93.62 74 SER B C 1
ATOM 1350 O O . SER B 1 74 ? -7.824 7.844 13.828 1 93.62 74 SER B O 1
ATOM 1352 N N . SER B 1 75 ? -9.18 7.73 12.023 1 92.25 75 SER B N 1
ATOM 1353 C CA . SER B 1 75 ? -9.227 6.273 12.086 1 92.25 75 SER B CA 1
ATOM 1354 C C . SER B 1 75 ? -7.934 5.656 11.57 1 92.25 75 SER B C 1
ATOM 1356 O O . SER B 1 75 ? -7.09 6.355 11 1 92.25 75 SER B O 1
ATOM 1358 N N . THR B 1 76 ? -7.785 4.379 11.758 1 93.38 76 THR B N 1
ATOM 1359 C CA . THR B 1 76 ? -6.621 3.668 11.242 1 93.38 76 THR B CA 1
ATOM 1360 C C . THR B 1 76 ? -6.863 3.193 9.812 1 93.38 76 THR B C 1
ATOM 1362 O O . THR B 1 76 ? -5.957 2.67 9.164 1 93.38 76 THR B O 1
ATOM 1365 N N . ALA B 1 77 ? -8.031 3.488 9.273 1 87.69 77 ALA B N 1
ATOM 1366 C CA . ALA B 1 77 ? -8.43 2.826 8.031 1 87.69 77 ALA B CA 1
ATOM 1367 C C . ALA B 1 77 ? -8.766 3.848 6.949 1 87.69 77 ALA B C 1
ATOM 1369 O O . ALA B 1 77 ? -9.516 3.547 6.016 1 87.69 77 ALA B O 1
ATOM 1370 N N . CYS B 1 78 ? -8.281 5.062 7.195 1 91.62 78 CYS B N 1
ATOM 1371 C CA . CYS B 1 78 ? -8.453 6.125 6.215 1 91.62 78 CYS B CA 1
ATOM 1372 C C . CYS B 1 78 ? -9.922 6.324 5.875 1 91.62 78 CYS B C 1
ATOM 1374 O O . CYS B 1 78 ? -10.297 6.371 4.699 1 91.62 78 CYS B O 1
ATOM 1376 N N . ASN B 1 79 ? -10.719 6.32 6.898 1 86.44 79 ASN B N 1
ATOM 1377 C CA . ASN B 1 79 ? -12.141 6.609 6.77 1 86.44 79 ASN B CA 1
ATOM 1378 C C . ASN B 1 79 ? -12.648 7.445 7.941 1 86.44 79 ASN B C 1
ATOM 1380 O O . ASN B 1 79 ? -11.938 7.645 8.922 1 86.44 79 ASN B O 1
ATOM 1384 N N . GLY B 1 80 ? -13.734 8.039 7.664 1 88.5 80 GLY B N 1
ATOM 1385 C CA . GLY B 1 80 ? -14.328 8.859 8.711 1 88.5 80 GLY B CA 1
ATOM 1386 C C . GLY B 1 80 ? -13.734 10.258 8.781 1 88.5 80 GLY B C 1
ATOM 1387 O O . GLY B 1 80 ? -13.453 10.867 7.746 1 88.5 80 GLY B O 1
ATOM 1388 N N . GLY B 1 81 ? -13.617 10.852 10.039 1 86.38 81 GLY B N 1
ATOM 1389 C CA . GLY B 1 81 ? -13.102 12.195 10.227 1 86.38 81 GLY B CA 1
ATOM 1390 C C . GLY B 1 81 ? -11.602 12.305 9.992 1 86.38 81 GLY B C 1
ATOM 1391 O O . GLY B 1 81 ? -10.859 11.359 10.273 1 86.38 81 GLY B O 1
ATOM 1392 N N . GLY B 1 82 ? -11.172 13.367 9.453 1 89.56 82 GLY B N 1
ATOM 1393 C CA . GLY B 1 82 ? -9.773 13.602 9.156 1 89.56 82 GLY B CA 1
ATOM 1394 C C . GLY B 1 82 ? -9.484 15.023 8.719 1 89.56 82 GLY B C 1
ATOM 1395 O O . GLY B 1 82 ? -10.234 15.945 9.047 1 89.56 82 GLY B O 1
ATOM 1396 N N . THR B 1 83 ? -8.305 15.109 8.117 1 90.31 83 THR B N 1
ATOM 1397 C CA . THR B 1 83 ? -7.914 16.422 7.602 1 90.31 83 THR B CA 1
ATOM 1398 C C . THR B 1 83 ? -8.469 16.625 6.195 1 90.31 83 THR B C 1
ATOM 1400 O O . THR B 1 83 ? -8.977 15.695 5.574 1 90.31 83 THR B O 1
ATOM 1403 N N . GLY B 1 84 ? -8.484 17.875 5.766 1 88.25 84 GLY B N 1
ATOM 1404 C CA . GLY B 1 84 ? -8.57 18.078 4.328 1 88.25 84 GLY B CA 1
ATOM 1405 C C . GLY B 1 84 ? -7.301 17.688 3.594 1 88.25 84 GLY B C 1
ATOM 1406 O O . GLY B 1 84 ? -6.352 17.188 4.203 1 88.25 84 GLY B O 1
ATOM 1407 N N . ASP B 1 85 ? -7.348 17.859 2.312 1 90.38 85 ASP B N 1
ATOM 1408 C CA . ASP B 1 85 ? -6.129 17.594 1.55 1 90.38 85 ASP B CA 1
ATOM 1409 C C . ASP B 1 85 ? -5.012 18.562 1.95 1 90.38 85 ASP B C 1
ATOM 1411 O O . ASP B 1 85 ? -5.227 19.766 2.027 1 90.38 85 ASP B O 1
ATOM 1415 N N . ILE B 1 86 ? -3.953 17.984 2.303 1 92.12 86 ILE B N 1
ATOM 1416 C CA . ILE B 1 86 ? -2.748 18.781 2.525 1 92.12 86 ILE B CA 1
ATOM 1417 C C . ILE B 1 86 ? -1.858 18.734 1.286 1 92.12 86 ILE B C 1
ATOM 1419 O O . ILE B 1 86 ? -1.401 17.656 0.89 1 92.12 86 ILE B O 1
ATOM 1423 N N . GLN B 1 87 ? -1.633 19.844 0.67 1 93 87 GLN B N 1
ATOM 1424 C CA . GLN B 1 87 ? -0.87 19.922 -0.571 1 93 87 GLN B CA 1
ATOM 1425 C C . GLN B 1 87 ? 0.619 20.109 -0.291 1 93 87 GLN B C 1
ATOM 1427 O O . GLN B 1 87 ? 1.005 20.5 0.813 1 93 87 GLN B O 1
ATOM 1432 N N . TYR B 1 88 ? 1.406 19.812 -1.31 1 95.25 88 TYR B N 1
ATOM 1433 C CA . TYR B 1 88 ? 2.805 20.219 -1.229 1 95.25 88 TYR B CA 1
ATOM 1434 C C . TYR B 1 88 ? 2.922 21.688 -0.876 1 95.25 88 TYR B C 1
ATOM 1436 O O . TYR B 1 88 ? 2.137 22.516 -1.351 1 95.25 88 TYR B O 1
ATOM 1444 N N . PRO B 1 89 ? 3.93 22.016 -0.058 1 95.75 89 PRO B N 1
ATOM 1445 C CA . PRO B 1 89 ? 5.051 21.25 0.503 1 95.75 89 PRO B CA 1
ATOM 1446 C C . PRO B 1 89 ? 4.691 20.562 1.815 1 95.75 89 PRO B C 1
ATOM 1448 O O . PRO B 1 89 ? 5.527 19.859 2.391 1 95.75 89 PRO B O 1
ATOM 1451 N N . GLY B 1 90 ? 3.5 20.609 2.229 1 95.25 90 GLY B N 1
ATOM 1452 C CA . GLY B 1 90 ? 3.062 20.094 3.514 1 95.25 90 GLY B CA 1
ATOM 1453 C C . GLY B 1 90 ? 2.617 21.172 4.477 1 95.25 90 GLY B C 1
ATOM 1454 O O . GLY B 1 90 ? 2.143 22.234 4.059 1 95.25 90 GLY B O 1
ATOM 1455 N N . GLN B 1 91 ? 2.594 20.812 5.707 1 89.12 91 GLN B N 1
ATOM 1456 C CA . GLN B 1 91 ? 2.148 21.719 6.758 1 89.12 91 GLN B CA 1
ATOM 1457 C C . GLN B 1 91 ? 3.117 21.703 7.938 1 89.12 91 GLN B C 1
ATOM 1459 O O . GLN B 1 91 ? 3.529 20.641 8.398 1 89.12 91 GLN B O 1
ATOM 1464 N N . GLY B 1 92 ? 3.535 22.875 8.211 1 88.19 92 GLY B N 1
ATOM 1465 C CA . GLY B 1 92 ? 4.523 23.047 9.266 1 88.19 92 GLY B CA 1
ATOM 1466 C C . GLY B 1 92 ? 3.945 22.906 10.656 1 88.19 92 GLY B C 1
ATOM 1467 O O . GLY B 1 92 ? 4.68 22.672 11.617 1 88.19 92 GLY B O 1
ATOM 1468 N N . SER B 1 93 ? 2.818 23.266 10.758 1 80.81 93 SER B N 1
ATOM 1469 C CA . SER B 1 93 ? 2.146 23.125 12.047 1 80.81 93 SER B CA 1
ATOM 1470 C C . SER B 1 93 ? 0.656 22.859 11.867 1 80.81 93 SER B C 1
ATOM 1472 O O . SER B 1 93 ? 0.014 23.453 11 1 80.81 93 SER B O 1
ATOM 1474 N N . THR B 1 94 ? 0.245 21.75 12.242 1 65.94 94 THR B N 1
ATOM 1475 C CA . THR B 1 94 ? -1.193 21.5 12.25 1 65.94 94 THR B CA 1
ATOM 1476 C C . THR B 1 94 ? -1.724 21.438 13.68 1 65.94 94 THR B C 1
ATOM 1478 O O . THR B 1 94 ? -0.977 21.125 14.609 1 65.94 94 THR B O 1
ATOM 1481 N N . SER B 1 95 ? -2.828 22.141 13.898 1 60.81 95 SER B N 1
ATOM 1482 C CA . SER B 1 95 ? -3.529 21.641 15.078 1 60.81 95 SER B CA 1
ATOM 1483 C C . SER B 1 95 ? -3.75 20.141 15 1 60.81 95 SER B C 1
ATOM 1485 O O . SER B 1 95 ? -4.203 19.625 13.969 1 60.81 95 SER B O 1
ATOM 1487 N N . PRO B 1 96 ? -3.123 19.422 15.836 1 56.38 96 PRO B N 1
ATOM 1488 C CA . PRO B 1 96 ? -2.939 17.969 15.758 1 56.38 96 PRO B CA 1
ATOM 1489 C C . PRO B 1 96 ? -4.25 17.219 15.531 1 56.38 96 PRO B C 1
ATOM 1491 O O . PRO B 1 96 ? -5.133 17.234 16.391 1 56.38 96 PRO B O 1
ATOM 1494 N N . PRO B 1 97 ? -4.887 17.328 14.375 1 64 97 PRO B N 1
ATOM 1495 C CA . PRO B 1 97 ? -5.891 16.297 14.648 1 64 97 PRO B CA 1
ATOM 1496 C C . PRO B 1 97 ? -5.266 14.938 14.992 1 64 97 PRO B C 1
ATOM 1498 O O . PRO B 1 97 ? -4.125 14.664 14.617 1 64 97 PRO B O 1
ATOM 1501 N N . SER B 1 98 ? -5.816 14.297 16.109 1 88 98 SER B N 1
ATOM 1502 C CA . SER B 1 98 ? -5.469 12.93 16.469 1 88 98 SER B CA 1
ATOM 1503 C C . SER B 1 98 ? -5.68 11.984 15.297 1 88 98 SER B C 1
ATOM 1505 O O . SER B 1 98 ? -6.68 11.266 15.234 1 88 98 SER B O 1
ATOM 1507 N N . VAL B 1 99 ? -4.797 12.188 14.297 1 93.25 99 VAL B N 1
ATOM 1508 C CA . VAL B 1 99 ? -4.949 11.367 13.094 1 93.25 99 VAL B CA 1
ATOM 1509 C C . VAL B 1 99 ? -4.059 10.133 13.195 1 93.25 99 VAL B C 1
ATOM 1511 O O . VAL B 1 99 ? -3.049 10.148 13.906 1 93.25 99 VAL B O 1
ATOM 1514 N N . ASN B 1 100 ? -4.562 9.133 12.508 1 95.69 100 ASN B N 1
ATOM 1515 C CA . ASN B 1 100 ? -3.887 7.859 12.703 1 95.69 100 ASN B CA 1
ATOM 1516 C C . ASN B 1 100 ? -3.758 7.09 11.391 1 95.69 100 ASN B C 1
ATOM 1518 O O . ASN B 1 100 ? -3.479 5.887 11.398 1 95.69 100 ASN B O 1
ATOM 1522 N N . SER B 1 101 ? -4.055 7.641 10.312 1 94.19 101 SER B N 1
ATOM 1523 C CA . SER B 1 101 ? -3.793 7.066 9 1 94.19 101 SER B CA 1
ATOM 1524 C C . SER B 1 101 ? -3.648 8.148 7.934 1 94.19 101 SER B C 1
ATOM 1526 O O . SER B 1 101 ? -4.02 9.305 8.164 1 94.19 101 SER B O 1
ATOM 1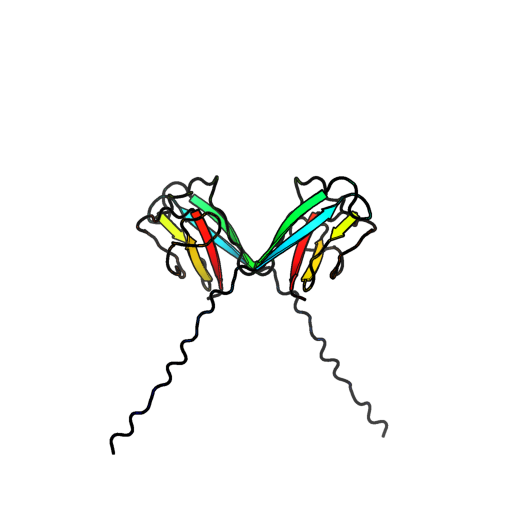528 N N . VAL B 1 102 ? -3.107 7.777 6.777 1 93.94 102 VAL B N 1
ATOM 1529 C CA . VAL B 1 102 ? -2.857 8.758 5.727 1 93.94 102 VAL B CA 1
ATOM 1530 C C . VAL B 1 102 ? -2.947 8.078 4.359 1 93.94 102 VAL B C 1
ATOM 1532 O O . VAL B 1 102 ? -2.562 6.922 4.207 1 93.94 102 VAL B O 1
ATOM 1535 N N . LYS B 1 103 ? -3.514 8.805 3.449 1 93.62 103 LYS B N 1
ATOM 1536 C CA . LYS B 1 103 ? -3.461 8.5 2.021 1 93.62 103 LYS B CA 1
ATOM 1537 C C . LYS B 1 103 ? -2.869 9.664 1.231 1 93.62 103 LYS B C 1
ATOM 1539 O O . LYS B 1 103 ? -3.076 10.828 1.582 1 93.62 103 LYS B O 1
ATOM 1544 N N . CYS B 1 104 ? -2.141 9.266 0.22 1 93.56 104 CYS B N 1
ATOM 1545 C CA . CYS B 1 104 ? -1.594 10.305 -0.639 1 93.56 104 CYS B CA 1
ATOM 1546 C C . CYS B 1 104 ? -2.02 10.102 -2.088 1 93.56 104 CYS B C 1
ATOM 1548 O O . CYS B 1 104 ? -2.428 9 -2.469 1 93.56 104 CYS B O 1
ATOM 1550 N N . TYR B 1 105 ? -2.006 11.219 -2.785 1 90 105 TYR B N 1
ATOM 1551 C CA . TYR B 1 105 ? -2.494 11.273 -4.156 1 90 105 TYR B CA 1
ATOM 1552 C C . TYR B 1 105 ? -1.593 12.141 -5.027 1 90 105 TYR B C 1
ATOM 1554 O O . TYR B 1 105 ? -0.96 13.078 -4.531 1 90 105 TYR B O 1
ATOM 1562 N N . ALA B 1 106 ? -1.562 11.742 -6.281 1 88.44 106 ALA B N 1
ATOM 1563 C CA . ALA B 1 106 ? -0.958 12.68 -7.223 1 88.44 106 ALA B CA 1
ATOM 1564 C C . ALA B 1 106 ? -1.851 13.906 -7.43 1 88.44 106 ALA B C 1
ATOM 1566 O O . ALA B 1 106 ? -3.078 13.797 -7.398 1 88.44 106 ALA B O 1
ATOM 1567 N N . ASP B 1 107 ? -1.249 15.094 -7.41 1 81.75 107 ASP B N 1
ATOM 1568 C CA . ASP B 1 107 ? -2.025 16.312 -7.594 1 81.75 107 ASP B CA 1
ATOM 1569 C C . ASP B 1 107 ? -2.605 16.391 -9 1 81.75 107 ASP B C 1
ATOM 1571 O O . ASP B 1 107 ? -1.981 15.938 -9.961 1 81.75 107 ASP B O 1
#

Foldseek 3Di:
DPPPPPPPPPPPPPVPPPFDWDWDKDAPDPPSDHDIDIDTDTPDWDKFFQPPPPCQQNDFWDADDAQKWKWFALDRGPDDDTDPIAHPRIGDGDPRRNTGIMTMDGD/DPPPPPPPPPPPPPPPPPFDWDWDKDAPDPPSDHDIDIDTDTDDWDKFFQPPPPCQQPDFWDADDAQKWKWFALDRGPDDDTDPIAHPRIGDGDPRRNTTIMTMDGD

Secondary structure (DSSP, 8-state):
-------------------EEEEEEEESSGGG-SSEEEEEEEEES--EE-TTSTTTT---EEE--TTEEEEEESSTTS-SSB--PEETTEES--------EEEEEE-/-------------------EEEEEEEESSGGG-SSEEEEEEEEES--EE-TTSTTTT---EEE--TTEEEEEESSTTS-SSB--PEETTEES--------EEEEEE-

Radius of gyration: 21.9 Å; Cα contacts (8 Å, |Δi|>4): 559; chains: 2; bounding box: 50×66×75 Å

pLDDT: mean 82.64, std 19.46, range [34.16, 97.38]

Sequence (214 aa):
MRFTSAILLLTTAIGATAESAITIKVCNGANLEGDCVDLNVYLQHQCYNLNGTPVSKDVRSVSIPDGYRCRFWSSTACNGGGTGDIQYPGQGSTSPPSVNSVKCYADMRFTSAILLLTTAIGATAESAITIKVCNGANLEGDCVDLNVYLQHQCYNLNGTPVSKDVRSVSIPDGYRCRFWSSTACNGGGTGDIQYPGQGSTSPPSVNSVKCYAD

Nearest PDB structures (foldseek):
  1nps-assembly1_A  TM=5.833E-01  e=8.857E-04  Myxococcus xanthus
  4ni3-assembly1_A  TM=6.339E-01  e=5.425E-03  Fusarium graminearum
  2kp5-assembly1_A  TM=5.579E-01  e=1.684E-02  Hahella chejuensis KCTC 2396
  1nps-assembly1_A  TM=5.842E-01  e=1.180E-03  Myxococcus xanthus
  4ni3-assembly1_A  TM=6.383E-01  e=9.496E-03  Fusarium graminearum

Organism: Aspergillus flavus (strain ATCC 200026 / FGSC A1120 / IAM 13836 / NRRL 3357 / JCM 12722 / SRRC 167) (NCBI:txid332952)

Solvent-accessible surface area (backbone atoms only — not comparable to full-atom values): 11374 Å² total; per-residue (Å²): 132,90,79,76,75,78,75,75,73,74,72,72,68,72,63,73,77,66,65,40,62,47,66,33,40,40,7,45,19,54,66,68,30,77,60,68,46,79,43,79,44,28,38,29,32,29,67,44,57,30,72,92,46,92,31,43,48,35,35,15,11,36,40,33,51,82,66,28,29,32,34,36,8,42,34,61,71,54,44,85,62,58,56,64,78,40,44,50,63,41,39,48,62,44,86,45,60,54,26,18,13,33,32,41,41,78,105,131,89,80,77,76,77,77,76,73,74,72,73,68,73,62,73,76,67,66,39,63,45,66,32,40,39,7,45,18,52,68,70,30,77,60,69,47,79,43,80,44,28,36,29,31,30,66,43,56,30,72,91,46,93,32,42,47,34,36,14,10,35,40,31,49,85,65,27,30,33,34,37,9,42,34,62,71,55,45,85,60,57,55,67,79,41,44,49,63,41,39,47,62,44,83,51,56,55,26,17,12,32,33,42,40,78,104